Protein AF-A0A2Z3UH53-F1 (afdb_monome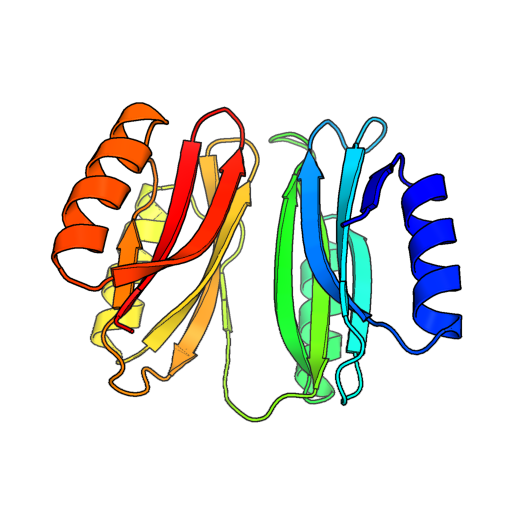r)

Mean predicted aligned error: 2.78 Å

Structure (mmCIF, N/CA/C/O backbone):
data_AF-A0A2Z3UH53-F1
#
_entry.id   AF-A0A2Z3UH53-F1
#
loop_
_atom_site.group_PDB
_atom_site.id
_atom_site.type_symbol
_atom_site.label_atom_id
_atom_site.label_alt_id
_atom_site.label_comp_id
_atom_site.label_asym_id
_atom_site.label_entity_id
_atom_site.label_seq_id
_atom_site.pdbx_PDB_ins_code
_atom_site.Cartn_x
_atom_site.Cartn_y
_atom_site.Cartn_z
_atom_site.occupancy
_atom_site.B_iso_or_equiv
_atom_site.auth_seq_id
_atom_site.auth_comp_id
_atom_site.auth_asym_id
_atom_site.auth_atom_id
_atom_site.pdbx_PDB_model_num
ATOM 1 N N . MET A 1 1 ? -1.099 -17.908 -3.321 1.00 86.19 1 MET A N 1
ATOM 2 C CA . MET A 1 1 ? 0.005 -16.958 -3.082 1.00 86.19 1 MET A CA 1
ATOM 3 C C . MET A 1 1 ? 1.181 -17.387 -3.940 1.00 86.19 1 MET A C 1
ATOM 5 O O . MET A 1 1 ? 1.497 -18.570 -3.942 1.00 86.19 1 MET A O 1
ATOM 9 N N . ASP A 1 2 ? 1.772 -16.461 -4.689 1.00 92.38 2 ASP A N 1
ATOM 10 C CA . ASP A 1 2 ? 3.006 -16.658 -5.456 1.00 92.38 2 ASP A CA 1
ATOM 11 C C . ASP A 1 2 ? 4.104 -15.812 -4.775 1.00 92.38 2 ASP A C 1
ATOM 13 O O . ASP A 1 2 ? 3.863 -14.641 -4.488 1.00 92.38 2 ASP A O 1
ATOM 17 N N . GLN A 1 3 ? 5.283 -16.370 -4.480 1.00 94.38 3 GLN A N 1
ATOM 18 C CA . GLN A 1 3 ? 6.353 -15.683 -3.730 1.00 94.38 3 GLN A CA 1
ATOM 19 C C . GLN A 1 3 ? 7.754 -16.118 -4.177 1.00 94.38 3 GLN A C 1
ATOM 21 O O . GLN A 1 3 ? 7.891 -17.094 -4.914 1.00 94.38 3 GLN A O 1
ATOM 26 N N . GLY A 1 4 ? 8.796 -15.412 -3.726 1.00 93.75 4 GLY A N 1
ATOM 27 C CA . GLY A 1 4 ? 10.188 -15.752 -4.051 1.00 93.75 4 GLY A CA 1
ATOM 28 C C . GLY A 1 4 ? 10.597 -15.384 -5.482 1.00 93.75 4 GLY A C 1
ATOM 29 O O . GLY A 1 4 ? 11.583 -15.900 -6.004 1.00 93.75 4 GLY A O 1
ATOM 30 N N . MET A 1 5 ? 9.828 -14.522 -6.150 1.00 96.75 5 MET A N 1
ATOM 31 C CA . MET A 1 5 ? 10.019 -14.217 -7.566 1.00 96.75 5 MET A CA 1
ATOM 32 C C . MET A 1 5 ? 10.978 -13.043 -7.744 1.00 96.75 5 MET A C 1
ATOM 34 O O . MET A 1 5 ? 10.784 -11.997 -7.143 1.00 96.75 5 MET A O 1
ATOM 38 N N . ARG A 1 6 ? 11.966 -13.160 -8.634 1.00 96.75 6 ARG A N 1
ATOM 39 C CA . ARG A 1 6 ? 12.704 -11.984 -9.137 1.00 96.75 6 ARG A CA 1
ATOM 40 C C . ARG A 1 6 ? 11.840 -11.197 -10.122 1.00 96.75 6 ARG A C 1
ATOM 42 O O . ARG A 1 6 ? 10.883 -11.751 -10.656 1.00 96.75 6 ARG A O 1
ATOM 49 N N . SER A 1 7 ? 12.227 -9.960 -10.436 1.00 95.00 7 SER A N 1
ATOM 50 C CA . SER A 1 7 ? 11.494 -9.043 -11.334 1.00 95.00 7 SER A CA 1
ATOM 51 C C . SER A 1 7 ? 10.913 -9.710 -12.600 1.00 95.00 7 SER A C 1
ATOM 53 O O . SER A 1 7 ? 9.699 -9.706 -12.802 1.00 95.00 7 SER A O 1
ATOM 55 N N . ASN A 1 8 ? 11.737 -10.401 -13.401 1.00 95.88 8 ASN A N 1
ATOM 56 C CA . ASN A 1 8 ? 11.253 -11.099 -14.606 1.00 95.88 8 ASN A CA 1
ATOM 57 C C . ASN A 1 8 ? 10.294 -12.258 -14.285 1.00 95.88 8 ASN A C 1
ATOM 59 O O . ASN A 1 8 ? 9.317 -12.477 -14.997 1.00 95.88 8 ASN A O 1
ATOM 63 N N . GLY A 1 9 ? 10.553 -12.996 -13.202 1.00 97.06 9 GLY A N 1
ATOM 64 C CA . GLY A 1 9 ? 9.677 -14.077 -12.745 1.00 97.06 9 GLY A CA 1
ATOM 65 C C . GLY A 1 9 ? 8.313 -13.555 -12.295 1.00 97.06 9 GLY A C 1
ATOM 66 O O . GLY A 1 9 ? 7.288 -14.127 -12.666 1.00 97.06 9 GLY A O 1
ATOM 67 N N . TYR A 1 10 ? 8.298 -12.430 -11.575 1.00 97.69 10 TYR A N 1
ATOM 68 C CA . TYR A 1 10 ? 7.075 -11.734 -11.190 1.00 97.69 10 TYR A CA 1
ATOM 69 C C . TYR A 1 10 ? 6.300 -11.283 -12.429 1.00 97.69 10 TYR A C 1
ATOM 71 O O . TYR A 1 10 ? 5.109 -11.567 -12.534 1.00 97.69 10 TYR A O 1
ATOM 79 N N . GLN A 1 11 ? 6.972 -10.662 -13.405 1.00 98.19 11 GLN A N 1
ATOM 80 C CA . GLN A 1 11 ? 6.323 -10.205 -14.634 1.00 98.19 11 GLN A CA 1
ATOM 81 C C . GLN A 1 11 ? 5.710 -11.363 -15.436 1.00 98.19 11 GLN A C 1
ATOM 83 O O . GLN A 1 11 ? 4.576 -11.253 -15.902 1.00 98.19 11 GLN A O 1
ATOM 88 N N . ASN A 1 12 ? 6.416 -12.491 -15.558 1.00 98.25 12 ASN A N 1
ATOM 89 C CA . ASN A 1 12 ? 5.901 -13.681 -16.238 1.00 98.25 12 ASN A CA 1
ATOM 90 C C . ASN A 1 12 ? 4.682 -14.266 -15.513 1.00 98.25 12 ASN A C 1
ATOM 92 O O . ASN A 1 12 ? 3.670 -14.567 -16.151 1.00 98.25 12 ASN A O 1
ATOM 96 N N . ARG A 1 13 ? 4.745 -14.386 -14.1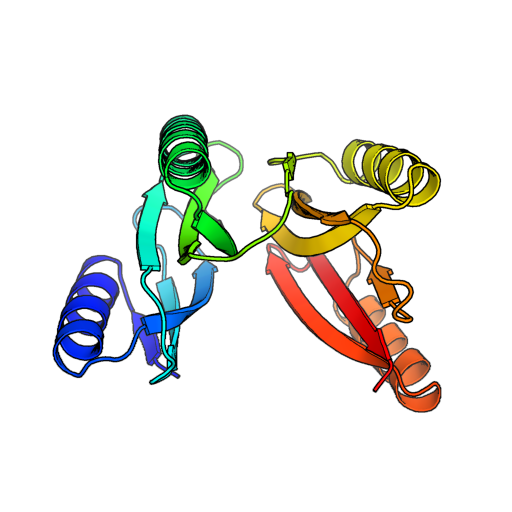78 1.00 98.25 13 ARG A N 1
ATOM 97 C CA . ARG A 1 13 ? 3.615 -14.869 -13.373 1.00 98.25 13 ARG A CA 1
ATOM 98 C C . ARG A 1 13 ? 2.420 -13.925 -13.468 1.00 98.25 13 ARG A C 1
ATOM 100 O O . ARG A 1 13 ? 1.304 -14.404 -13.646 1.00 98.25 13 ARG A O 1
ATOM 107 N N . PHE A 1 14 ? 2.650 -12.616 -13.385 1.00 98.31 14 PHE A N 1
ATOM 108 C CA . PHE A 1 14 ? 1.622 -11.595 -13.563 1.00 98.31 14 PHE A CA 1
ATOM 109 C C . PHE A 1 14 ? 0.926 -11.762 -14.916 1.00 98.31 14 PHE A C 1
ATOM 111 O O . PHE A 1 14 ? -0.290 -11.921 -14.947 1.00 98.31 14 PHE A O 1
ATOM 118 N N . ASN A 1 15 ? 1.681 -11.820 -16.017 1.00 98.44 15 ASN A N 1
ATOM 119 C CA . ASN A 1 15 ? 1.115 -11.964 -17.361 1.00 98.44 15 ASN A CA 1
ATOM 120 C C . ASN A 1 15 ? 0.245 -13.226 -17.487 1.00 98.44 15 ASN A C 1
ATOM 122 O O . ASN A 1 15 ? -0.869 -13.143 -17.998 1.00 98.44 15 ASN A O 1
ATOM 126 N N . ALA A 1 16 ? 0.717 -14.366 -16.971 1.00 98.25 16 ALA A N 1
ATOM 127 C CA . ALA A 1 16 ? -0.046 -15.614 -16.978 1.00 98.25 16 ALA A CA 1
ATOM 128 C C . ALA A 1 16 ? -1.356 -15.496 -16.177 1.00 98.25 16 ALA A C 1
ATOM 130 O O . ALA A 1 16 ? -2.427 -15.819 -16.678 1.00 98.25 16 ALA A O 1
ATOM 131 N N . ARG A 1 17 ? -1.297 -14.954 -14.952 1.00 98.12 17 ARG A N 1
ATOM 132 C CA . ARG A 1 17 ? -2.483 -14.781 -14.094 1.00 98.12 17 ARG A CA 1
ATOM 133 C C . ARG A 1 17 ? -3.509 -13.829 -14.706 1.00 98.12 17 ARG A C 1
ATOM 135 O O . ARG A 1 17 ? -4.704 -14.094 -14.623 1.00 98.12 17 ARG A O 1
ATOM 142 N N . VAL A 1 18 ? -3.051 -12.745 -15.328 1.00 97.50 18 VAL A N 1
ATOM 143 C CA . VAL A 1 18 ? -3.929 -11.788 -16.013 1.00 97.50 18 VAL A CA 1
ATOM 144 C C . VAL A 1 18 ? -4.601 -12.417 -17.231 1.00 97.50 18 VAL A C 1
ATOM 146 O O . VAL A 1 18 ? -5.794 -12.193 -17.429 1.00 97.50 18 VAL A O 1
ATOM 149 N N . ALA A 1 19 ? -3.886 -13.244 -18.001 1.00 97.62 19 ALA A N 1
ATOM 150 C CA . ALA A 1 19 ? -4.475 -14.002 -19.107 1.00 97.62 19 ALA A CA 1
ATOM 151 C C . ALA A 1 19 ? -5.583 -14.963 -18.631 1.00 97.62 19 ALA A C 1
ATOM 153 O O . ALA A 1 19 ? -6.608 -15.094 -19.294 1.00 97.62 19 ALA A O 1
ATOM 154 N N . ASP A 1 20 ? -5.432 -15.538 -17.434 1.00 97.31 20 ASP A N 1
ATOM 155 C CA . ASP A 1 20 ? -6.438 -16.402 -16.797 1.00 97.31 20 ASP A CA 1
ATOM 156 C C . ASP A 1 20 ? -7.606 -15.623 -16.140 1.00 97.31 20 ASP A C 1
ATOM 158 O O . ASP A 1 20 ? -8.517 -16.210 -15.536 1.00 97.31 20 ASP A O 1
ATOM 162 N N . GLY A 1 21 ? -7.597 -14.288 -16.232 1.00 96.94 21 GLY A N 1
ATOM 163 C CA . GLY A 1 21 ? -8.626 -13.405 -15.678 1.00 96.94 21 GLY A CA 1
ATOM 164 C C . GLY A 1 21 ? -8.478 -13.100 -14.183 1.00 96.94 21 GLY A C 1
ATOM 165 O O . GLY A 1 21 ? -9.444 -12.667 -13.555 1.00 96.94 21 GLY A O 1
ATOM 166 N N . TYR A 1 22 ? -7.301 -13.328 -13.598 1.00 98.12 22 TYR A N 1
ATOM 167 C CA . TYR A 1 22 ? -6.977 -12.926 -12.228 1.00 98.12 22 TYR A CA 1
ATOM 168 C C . TYR A 1 22 ? -6.327 -11.537 -12.205 1.00 98.12 22 TYR A C 1
ATOM 170 O O . TYR A 1 22 ? -5.710 -11.100 -13.176 1.00 98.12 22 TYR A O 1
ATOM 178 N N . ARG A 1 23 ? -6.380 -10.865 -11.054 1.00 97.38 23 ARG A N 1
ATOM 179 C CA . ARG A 1 23 ? -5.591 -9.653 -10.785 1.00 97.38 23 ARG A CA 1
ATOM 180 C C . ARG A 1 23 ? -4.877 -9.751 -9.438 1.00 97.38 23 ARG A C 1
ATOM 182 O O . ARG A 1 23 ? -5.389 -10.436 -8.552 1.00 97.38 23 ARG A O 1
ATOM 189 N N . PRO A 1 24 ? -3.726 -9.083 -9.251 1.00 97.88 24 PRO A N 1
ATOM 190 C CA . PRO A 1 24 ? -3.116 -8.997 -7.933 1.00 97.88 24 PRO A CA 1
ATOM 191 C C . PRO A 1 24 ? -3.994 -8.154 -7.000 1.00 97.88 24 PRO A C 1
ATOM 193 O O . PRO A 1 24 ? -4.433 -7.066 -7.368 1.00 97.88 24 PRO A O 1
ATOM 196 N N . THR A 1 25 ? -4.244 -8.649 -5.796 1.00 97.31 25 THR A N 1
ATOM 197 C CA . THR A 1 25 ? -4.997 -7.946 -4.739 1.00 97.31 25 THR A CA 1
ATOM 198 C C . THR A 1 25 ? -4.145 -7.662 -3.508 1.00 97.31 25 THR A C 1
ATOM 200 O O . THR A 1 25 ? -4.470 -6.786 -2.711 1.00 97.31 25 THR A O 1
ATOM 203 N N . SER A 1 26 ? -3.007 -8.342 -3.396 1.00 97.62 26 SER A N 1
ATOM 204 C CA . SER A 1 26 ? -1.925 -8.027 -2.472 1.00 97.62 26 SER A CA 1
ATOM 205 C C . SER A 1 26 ? -0.599 -8.178 -3.208 1.00 97.62 26 SER A C 1
ATOM 207 O O . SER A 1 26 ? -0.440 -9.089 -4.028 1.00 97.62 26 SER A O 1
ATOM 209 N N . VAL A 1 27 ? 0.329 -7.268 -2.933 1.00 98.19 27 VAL A N 1
ATOM 210 C CA . VAL A 1 27 ? 1.682 -7.245 -3.486 1.00 98.19 27 VAL A CA 1
ATOM 211 C C . VAL A 1 27 ? 2.656 -6.902 -2.371 1.00 98.19 27 VAL A C 1
ATOM 213 O O . VAL A 1 27 ? 2.349 -6.065 -1.527 1.00 98.19 27 VAL A O 1
ATOM 216 N N . SER A 1 28 ? 3.822 -7.531 -2.383 1.00 97.38 28 SER A N 1
ATOM 217 C CA . SER A 1 28 ? 4.943 -7.159 -1.529 1.00 97.38 28 SER A CA 1
ATOM 218 C C . SER A 1 28 ? 6.256 -7.366 -2.269 1.00 97.38 28 SER A C 1
ATOM 220 O O . SER A 1 28 ? 6.357 -8.193 -3.185 1.00 97.38 28 SER A O 1
ATOM 222 N N . ALA A 1 29 ? 7.258 -6.591 -1.883 1.00 97.25 29 ALA A N 1
ATOM 223 C CA . ALA A 1 29 ? 8.615 -6.707 -2.368 1.00 97.25 29 ALA A CA 1
ATOM 224 C C . ALA A 1 29 ? 9.590 -6.408 -1.225 1.00 97.25 29 ALA A C 1
ATOM 226 O O . ALA A 1 29 ? 9.263 -5.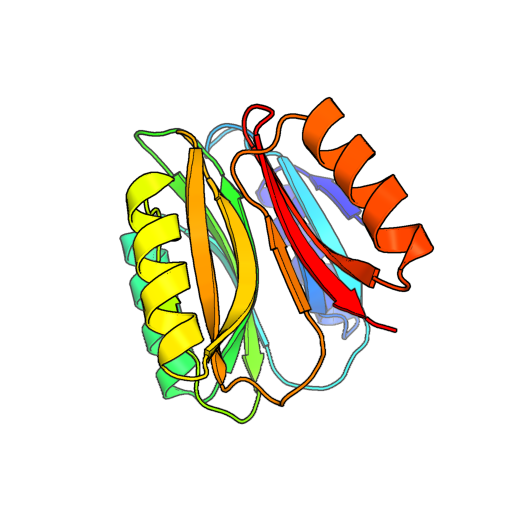683 -0.295 1.00 97.25 29 ALA A O 1
ATOM 227 N N . SER A 1 30 ? 10.784 -6.987 -1.278 1.00 94.50 30 SER A N 1
ATOM 228 C CA . SER A 1 30 ? 11.864 -6.666 -0.341 1.00 94.50 30 SER A CA 1
ATOM 229 C C . SER A 1 30 ? 13.222 -6.846 -1.017 1.00 94.50 30 SER A C 1
ATOM 231 O O . SER A 1 30 ? 13.338 -7.574 -2.010 1.00 94.50 30 SER A O 1
ATOM 233 N N . GLY A 1 31 ? 14.246 -6.179 -0.485 1.00 92.31 31 GLY A N 1
ATOM 234 C CA . GLY A 1 31 ? 15.592 -6.106 -1.054 1.00 92.31 31 GLY A CA 1
ATOM 235 C C . GLY A 1 31 ? 15.807 -4.894 -1.968 1.00 92.31 31 GLY A C 1
ATOM 236 O O . GLY A 1 31 ? 14.879 -4.149 -2.280 1.00 92.31 31 GLY A O 1
ATOM 237 N N . SER A 1 32 ? 17.051 -4.693 -2.413 1.00 87.25 32 SER A N 1
ATOM 238 C CA . SER A 1 32 ? 17.432 -3.581 -3.298 1.00 87.25 32 SER A CA 1
ATOM 239 C C . SER A 1 32 ? 16.795 -3.716 -4.684 1.00 87.25 32 SER A C 1
ATOM 241 O O . SER A 1 32 ? 16.558 -4.828 -5.145 1.00 87.25 32 SER A O 1
ATOM 243 N N . GLY A 1 33 ? 16.569 -2.609 -5.403 1.00 77.44 33 GLY A N 1
ATOM 244 C CA . GLY A 1 33 ? 15.820 -2.611 -6.673 1.00 77.44 33 GLY A CA 1
ATOM 245 C C . GLY A 1 33 ? 16.241 -3.686 -7.693 1.00 77.44 33 GLY A C 1
ATOM 246 O O . GLY A 1 33 ? 15.392 -4.312 -8.323 1.00 77.44 33 GLY A O 1
ATOM 247 N N . ASN A 1 34 ? 17.541 -3.970 -7.812 1.00 82.44 34 ASN A N 1
ATOM 248 C CA . ASN A 1 34 ? 18.092 -5.001 -8.705 1.00 82.44 34 ASN A CA 1
ATOM 249 C C . ASN A 1 34 ? 18.045 -6.441 -8.150 1.00 82.44 34 ASN A C 1
ATOM 251 O O . ASN A 1 34 ? 18.090 -7.393 -8.931 1.00 82.44 34 ASN A O 1
ATOM 255 N N . ALA A 1 35 ? 17.962 -6.611 -6.832 1.00 91.56 35 ALA A N 1
ATOM 256 C CA . ALA A 1 35 ? 17.920 -7.899 -6.141 1.00 91.56 35 ALA A CA 1
ATOM 257 C C . ALA A 1 35 ? 16.554 -8.172 -5.487 1.00 91.56 35 ALA A C 1
ATOM 259 O O . ALA A 1 35 ? 16.421 -9.120 -4.713 1.00 91.56 35 ALA A O 1
ATOM 260 N N . ALA A 1 36 ? 15.549 -7.354 -5.808 1.00 95.25 36 ALA A N 1
ATOM 261 C CA . ALA A 1 36 ? 14.244 -7.405 -5.183 1.00 95.25 36 ALA A CA 1
ATOM 262 C C . ALA A 1 36 ? 13.555 -8.752 -5.421 1.00 95.25 36 ALA A C 1
ATOM 264 O O . ALA A 1 36 ? 13.542 -9.298 -6.536 1.00 95.25 36 ALA A O 1
ATOM 265 N N . VAL A 1 37 ? 12.956 -9.265 -4.351 1.00 97.25 37 VAL A N 1
ATOM 266 C CA . VAL A 1 37 ? 12.137 -10.473 -4.347 1.00 97.25 37 VAL A CA 1
ATOM 267 C C . VAL A 1 37 ? 10.692 -10.066 -4.117 1.00 97.25 37 VAL A C 1
ATOM 269 O O . VAL A 1 37 ? 10.385 -9.353 -3.168 1.00 97.25 37 VAL A O 1
ATOM 272 N N . PHE A 1 38 ? 9.809 -10.539 -4.987 1.00 98.00 38 PHE A N 1
ATOM 273 C CA . PHE A 1 38 ? 8.401 -10.179 -5.031 1.00 98.00 38 PHE A CA 1
ATOM 274 C C . PHE A 1 38 ? 7.515 -11.337 -4.574 1.00 98.00 38 PHE A C 1
ATOM 276 O O . PHE A 1 38 ? 7.788 -12.516 -4.853 1.00 98.00 38 PHE A O 1
ATOM 283 N N . ALA A 1 39 ? 6.395 -10.978 -3.955 1.00 97.88 39 ALA A N 1
ATOM 284 C CA . ALA A 1 39 ? 5.264 -11.856 -3.714 1.00 97.88 39 ALA A CA 1
ATOM 285 C C . ALA A 1 39 ? 3.945 -11.165 -4.081 1.00 97.88 39 ALA A C 1
ATOM 287 O O . ALA A 1 39 ? 3.833 -9.938 -4.089 1.00 97.88 39 ALA A O 1
ATOM 288 N N . ALA A 1 40 ? 2.938 -11.965 -4.423 1.00 98.19 40 ALA A N 1
ATOM 289 C CA . ALA A 1 40 ? 1.594 -11.482 -4.687 1.00 98.19 40 ALA A CA 1
ATOM 290 C C . ALA A 1 40 ? 0.521 -12.538 -4.403 1.00 98.19 40 ALA A C 1
ATOM 292 O O . ALA A 1 40 ? 0.723 -13.752 -4.535 1.00 98.19 40 ALA A O 1
ATOM 293 N N . ILE A 1 41 ? -0.666 -12.047 -4.060 1.00 98.19 41 ILE A N 1
ATOM 294 C CA . ILE A 1 41 ? -1.905 -12.822 -4.063 1.00 98.19 41 ILE A CA 1
ATOM 295 C C . ILE A 1 41 ? -2.702 -12.385 -5.287 1.00 98.19 41 ILE A C 1
ATOM 297 O O . ILE A 1 41 ? -2.936 -11.195 -5.484 1.00 98.19 41 ILE A O 1
ATOM 301 N N . PHE A 1 42 ? -3.087 -13.358 -6.110 1.00 98.31 42 PHE A N 1
ATOM 302 C CA . PHE A 1 42 ? -3.910 -13.155 -7.295 1.00 98.31 42 PHE A CA 1
ATOM 303 C C . PHE A 1 42 ? -5.302 -13.723 -7.047 1.00 98.31 42 PHE A C 1
ATOM 305 O O . PHE A 1 42 ? -5.433 -14.889 -6.673 1.00 98.31 42 PHE A O 1
ATOM 312 N N . GLU A 1 43 ? -6.329 -12.923 -7.308 1.00 98.06 43 GLU A N 1
ATOM 313 C CA . GLU A 1 43 ? -7.726 -13.306 -7.110 1.00 98.06 43 GLU A CA 1
ATOM 314 C C . GLU A 1 43 ? -8.542 -13.044 -8.375 1.00 98.06 43 GLU A C 1
ATOM 316 O O . GLU A 1 43 ? -8.262 -12.118 -9.145 1.00 98.06 43 GLU A O 1
ATOM 321 N N . LYS A 1 44 ? -9.566 -13.873 -8.592 1.00 97.06 44 LYS A N 1
ATOM 322 C CA . LYS A 1 44 ? -10.517 -13.720 -9.693 1.00 97.06 44 LYS A CA 1
ATOM 323 C C . LYS A 1 44 ? -11.701 -12.889 -9.211 1.00 97.06 44 LYS A C 1
ATOM 325 O O . LYS A 1 44 ? -12.722 -13.420 -8.788 1.00 97.06 44 LYS A O 1
ATOM 330 N N . VAL A 1 45 ? -11.520 -11.576 -9.237 1.00 95.31 45 VAL A N 1
ATOM 331 C CA . VAL A 1 45 ? -12.505 -10.583 -8.788 1.00 95.31 45 VAL A CA 1
ATOM 332 C C . VAL A 1 45 ? -12.820 -9.602 -9.921 1.00 95.31 45 VAL A C 1
ATOM 334 O O . VAL A 1 45 ? -11.952 -9.342 -10.759 1.00 95.31 45 VAL A O 1
ATOM 337 N N . PRO A 1 46 ? -14.044 -9.048 -9.985 1.00 90.75 46 PRO A N 1
ATOM 338 C CA . PRO A 1 46 ? -14.434 -8.155 -11.068 1.00 90.75 46 PRO A CA 1
ATOM 339 C C . PRO A 1 46 ? -13.726 -6.792 -10.998 1.00 90.75 46 PRO A C 1
ATOM 341 O O . PRO A 1 46 ? -13.195 -6.367 -9.969 1.00 90.75 46 PRO A O 1
ATOM 344 N N . GLY A 1 47 ? -13.791 -6.062 -12.111 1.00 91.38 47 GLY A N 1
ATOM 345 C CA . GLY A 1 47 ? -13.351 -4.672 -12.208 1.00 91.38 47 GLY A CA 1
ATOM 346 C C . GLY A 1 47 ? -11.981 -4.499 -12.860 1.00 91.38 47 GLY A C 1
ATOM 347 O O . GLY A 1 47 ? -11.081 -5.332 -12.735 1.00 91.38 47 GLY A O 1
ATOM 348 N N . LYS A 1 48 ? -11.834 -3.377 -13.566 1.00 96.56 48 LYS A N 1
ATOM 349 C CA . LYS A 1 48 ? -10.604 -3.020 -14.276 1.00 96.56 48 LYS A CA 1
ATOM 350 C C . LYS A 1 48 ? -9.510 -2.636 -13.286 1.00 96.56 48 LYS A C 1
ATOM 352 O O . LYS A 1 48 ? -9.785 -2.078 -12.223 1.00 96.56 48 LYS A O 1
ATOM 357 N N . PHE A 1 49 ? -8.268 -2.906 -13.660 1.00 98.31 49 PHE A N 1
ATOM 358 C CA . PHE A 1 49 ? -7.106 -2.564 -12.854 1.00 98.31 49 PHE A CA 1
ATOM 359 C C . PHE A 1 49 ? -5.914 -2.186 -13.735 1.00 98.31 49 PHE A C 1
ATOM 361 O O . PHE A 1 49 ? -5.866 -2.517 -14.921 1.00 98.31 49 PHE A O 1
ATOM 368 N N . THR A 1 50 ? -4.948 -1.502 -13.137 1.00 98.31 50 THR A N 1
ATOM 369 C CA 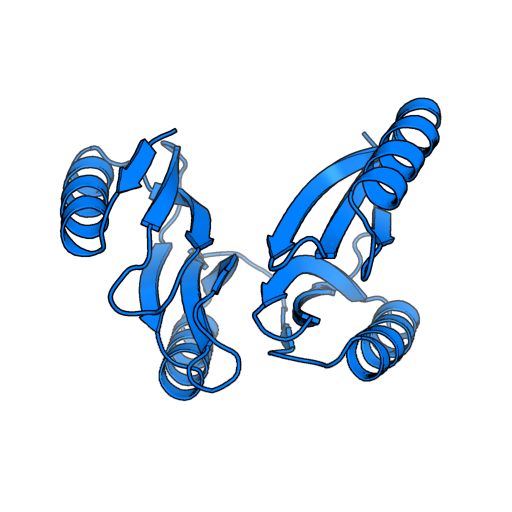. THR A 1 50 ? -3.597 -1.324 -13.668 1.00 98.31 50 THR A CA 1
ATOM 370 C C . THR A 1 50 ? -2.612 -1.714 -12.572 1.00 98.31 50 THR A C 1
ATOM 372 O O . THR A 1 50 ? -2.905 -1.566 -11.388 1.00 98.31 50 THR A O 1
ATOM 375 N N . ALA A 1 51 ? -1.457 -2.259 -12.939 1.00 98.44 51 ALA A N 1
ATOM 376 C CA . ALA A 1 51 ? -0.430 -2.627 -11.975 1.00 98.44 51 ALA A CA 1
ATOM 377 C C . ALA A 1 51 ? 0.954 -2.357 -12.556 1.00 98.44 51 ALA A C 1
ATOM 379 O O . ALA A 1 51 ? 1.177 -2.531 -13.758 1.00 98.44 51 ALA A O 1
ATOM 380 N N . ARG A 1 52 ? 1.874 -1.914 -11.703 1.00 98.44 52 ARG A N 1
ATOM 381 C CA . ARG A 1 52 ? 3.268 -1.636 -12.052 1.00 98.44 52 ARG A CA 1
ATOM 382 C C . ARG A 1 52 ? 4.163 -1.977 -10.864 1.00 98.44 52 ARG A C 1
ATOM 384 O O . ARG A 1 52 ? 3.757 -1.824 -9.717 1.00 98.44 52 ARG A O 1
ATOM 391 N N . HIS A 1 53 ? 5.381 -2.413 -11.150 1.00 97.81 53 HIS A N 1
ATOM 392 C CA . HIS A 1 53 ? 6.435 -2.646 -10.162 1.00 97.81 53 HIS A CA 1
ATOM 393 C C . HIS A 1 53 ? 7.711 -1.931 -10.595 1.00 97.81 53 HIS A C 1
ATOM 395 O O . HIS A 1 53 ? 7.796 -1.463 -11.734 1.00 97.81 53 HIS A O 1
ATOM 401 N N . ASN A 1 54 ? 8.680 -1.837 -9.685 1.00 96.94 54 ASN A N 1
ATOM 402 C CA . ASN A 1 54 ? 9.964 -1.178 -9.917 1.00 96.94 54 ASN A CA 1
ATOM 403 C C . ASN A 1 54 ? 9.864 0.312 -10.281 1.00 96.94 54 ASN A C 1
ATOM 405 O O . ASN A 1 54 ? 10.718 0.849 -10.986 1.00 96.94 54 ASN A O 1
ATOM 409 N N . LEU A 1 55 ? 8.825 0.986 -9.785 1.00 98.25 55 LEU A N 1
ATOM 410 C CA . LEU A 1 55 ? 8.669 2.428 -9.948 1.00 98.25 55 LEU A CA 1
ATOM 411 C C . LEU A 1 55 ? 9.579 3.151 -8.957 1.00 98.25 55 LEU A C 1
ATOM 413 O O . LEU A 1 55 ? 9.536 2.833 -7.774 1.00 98.25 55 LEU A O 1
ATOM 417 N N . ASN A 1 56 ? 10.365 4.131 -9.402 1.00 97.19 56 ASN A N 1
ATOM 418 C CA . ASN A 1 56 ? 10.926 5.122 -8.474 1.00 97.19 56 ASN A CA 1
ATOM 419 C C . ASN A 1 56 ? 9.832 6.107 -8.001 1.00 97.19 56 ASN A C 1
ATOM 421 O O . ASN A 1 56 ? 8.684 6.028 -8.448 1.00 97.19 56 ASN A O 1
ATOM 425 N N . ALA A 1 57 ? 10.180 7.041 -7.111 1.00 96.38 57 ALA A N 1
ATOM 426 C CA . ALA A 1 57 ? 9.232 8.007 -6.550 1.00 96.38 57 ALA A CA 1
ATOM 427 C C . ALA A 1 57 ? 8.498 8.839 -7.625 1.00 96.38 57 ALA A C 1
ATOM 429 O O . ALA A 1 57 ? 7.268 8.901 -7.612 1.00 96.38 57 ALA A O 1
ATOM 430 N N . ASP A 1 58 ? 9.220 9.395 -8.602 1.00 98.00 58 ASP A N 1
ATOM 431 C CA . ASP A 1 58 ? 8.628 10.219 -9.668 1.00 98.00 58 ASP A CA 1
ATOM 432 C C . ASP A 1 58 ? 7.695 9.408 -10.575 1.00 98.00 58 ASP A C 1
ATOM 434 O O . ASP A 1 58 ? 6.592 9.840 -10.920 1.00 98.00 58 ASP A O 1
ATOM 438 N N . GLN A 1 59 ? 8.111 8.196 -10.942 1.00 98.69 59 GLN A N 1
ATOM 439 C CA . GLN A 1 59 ? 7.307 7.281 -11.746 1.00 98.69 59 GLN A CA 1
ATOM 440 C C . GLN A 1 59 ? 6.053 6.836 -10.992 1.00 98.69 59 GLN A C 1
ATOM 442 O O . GLN A 1 59 ? 4.983 6.734 -11.597 1.00 98.69 59 GLN A O 1
ATOM 447 N N . PHE A 1 60 ? 6.165 6.588 -9.684 1.00 98.62 60 PHE A N 1
ATOM 448 C CA . PHE A 1 60 ? 5.023 6.284 -8.832 1.00 98.62 60 PHE A CA 1
ATOM 449 C C . PHE A 1 60 ? 4.053 7.464 -8.775 1.00 98.62 60 PHE A C 1
ATOM 451 O O . PHE A 1 60 ? 2.872 7.276 -9.067 1.00 98.62 60 PHE A O 1
ATOM 458 N N . ALA A 1 61 ? 4.534 8.680 -8.512 1.00 98.31 61 ALA A N 1
ATOM 459 C CA . ALA A 1 61 ? 3.704 9.882 -8.486 1.00 98.31 61 ALA A CA 1
ATOM 460 C C . ALA A 1 61 ? 2.987 10.120 -9.829 1.00 98.31 61 ALA A C 1
ATOM 462 O O . ALA A 1 61 ? 1.772 10.345 -9.862 1.00 98.31 61 ALA A O 1
ATOM 463 N N . ALA A 1 62 ? 3.703 9.986 -10.951 1.00 98.56 62 ALA A N 1
ATOM 464 C CA . ALA A 1 62 ? 3.140 10.133 -12.291 1.00 98.56 62 ALA A CA 1
ATOM 465 C C . ALA A 1 62 ? 2.085 9.057 -12.605 1.00 98.56 62 ALA A C 1
ATOM 467 O O . ALA A 1 62 ? 0.996 9.376 -13.096 1.0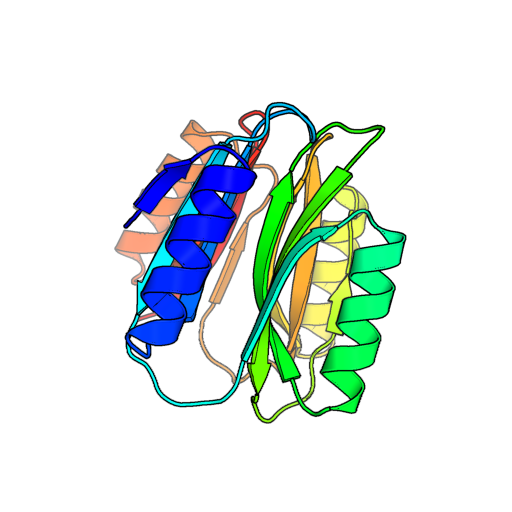0 98.56 62 ALA A O 1
ATOM 468 N N . ALA A 1 63 ? 2.373 7.789 -12.292 1.00 98.56 63 ALA A N 1
ATOM 469 C CA . ALA A 1 63 ? 1.427 6.689 -12.467 1.00 98.56 63 ALA A CA 1
ATOM 470 C C . ALA A 1 63 ? 0.183 6.879 -11.591 1.00 98.56 63 ALA A C 1
ATOM 472 O O . ALA A 1 63 ? -0.938 6.651 -12.053 1.00 98.56 63 ALA A O 1
ATOM 473 N N . ASN A 1 64 ? 0.364 7.340 -10.355 1.00 97.94 64 ASN A N 1
ATOM 474 C CA . ASN A 1 64 ? -0.718 7.589 -9.419 1.00 97.94 64 ASN A CA 1
ATOM 475 C C . ASN A 1 64 ? -1.648 8.704 -9.924 1.00 97.94 64 ASN A C 1
ATOM 477 O O . ASN A 1 64 ? -2.858 8.499 -10.019 1.00 97.94 64 ASN A O 1
ATOM 481 N N . ALA A 1 65 ? -1.087 9.835 -10.364 1.00 97.38 65 ALA A N 1
ATOM 482 C CA . ALA A 1 65 ? -1.851 10.941 -10.940 1.00 97.38 65 ALA A CA 1
ATOM 483 C C . ALA A 1 65 ? -2.592 10.539 -12.230 1.00 97.38 65 ALA A C 1
ATOM 485 O O . ALA A 1 65 ? -3.756 10.899 -12.425 1.00 97.38 65 ALA A O 1
ATOM 486 N N . ALA A 1 66 ? -1.946 9.770 -13.112 1.00 98.00 66 ALA A N 1
ATOM 487 C CA . ALA A 1 66 ? -2.565 9.293 -14.348 1.00 98.00 66 ALA A CA 1
ATOM 488 C C . ALA A 1 66 ? -3.735 8.328 -14.084 1.00 98.00 66 ALA A C 1
ATOM 490 O O . ALA A 1 66 ? -4.766 8.414 -14.752 1.00 98.00 66 ALA A O 1
ATOM 491 N N . ASN A 1 67 ? -3.594 7.425 -13.110 1.00 98.00 67 ASN A N 1
ATOM 492 C CA . ASN A 1 67 ? -4.652 6.495 -12.715 1.00 98.00 67 ASN A CA 1
ATOM 493 C C . ASN A 1 67 ? -5.814 7.213 -12.008 1.00 98.00 67 ASN A C 1
ATOM 495 O O . ASN A 1 67 ? -6.970 6.960 -12.349 1.00 98.00 67 ASN A O 1
ATOM 499 N N . ALA A 1 68 ? -5.525 8.167 -11.117 1.00 95.62 68 ALA A N 1
ATOM 500 C CA . ALA A 1 68 ? -6.544 8.969 -10.438 1.00 95.62 68 ALA A CA 1
ATOM 501 C C . ALA A 1 68 ? -7.442 9.725 -11.436 1.00 95.62 68 ALA A C 1
ATOM 503 O O . ALA A 1 68 ? -8.666 9.633 -11.360 1.00 95.62 68 ALA A O 1
ATOM 504 N N . ARG A 1 69 ? -6.855 10.372 -12.459 1.00 95.25 69 ARG A N 1
ATOM 505 C CA . ARG A 1 69 ? -7.606 11.052 -13.542 1.00 95.25 69 ARG A CA 1
ATOM 506 C C . ARG A 1 69 ? -8.515 10.120 -14.347 1.00 95.25 69 ARG A C 1
ATOM 508 O O . ARG A 1 69 ? -9.434 10.582 -15.013 1.00 95.25 69 ARG A O 1
ATOM 515 N N . ARG A 1 70 ? -8.250 8.813 -14.312 1.00 95.62 70 ARG A N 1
ATOM 516 C CA . ARG A 1 70 ? -9.026 7.777 -15.009 1.00 95.62 70 ARG A CA 1
ATOM 517 C C . ARG A 1 70 ? -10.045 7.086 -14.096 1.00 95.62 70 ARG A C 1
ATOM 519 O O . ARG A 1 70 ? -10.653 6.109 -14.528 1.00 95.62 70 ARG A O 1
ATOM 526 N N . GLY A 1 71 ? -10.215 7.556 -12.857 1.00 95.75 71 GLY A N 1
ATOM 527 C CA . GLY A 1 71 ? -11.147 6.980 -11.884 1.00 95.75 71 GLY A CA 1
ATOM 528 C C . GLY A 1 71 ? -10.651 5.688 -11.230 1.00 95.75 71 GLY A C 1
ATOM 529 O O . GLY A 1 71 ? -11.458 4.837 -10.863 1.00 95.75 71 GLY A O 1
ATOM 530 N N . TYR A 1 72 ? -9.333 5.502 -11.130 1.00 97.69 72 TYR A N 1
ATOM 531 C CA . TYR A 1 72 ? -8.736 4.383 -10.403 1.00 97.69 72 TYR A CA 1
ATOM 532 C C . TYR A 1 72 ? -8.223 4.845 -9.036 1.00 97.69 72 TYR A C 1
ATOM 534 O O . TYR A 1 72 ? -7.731 5.963 -8.904 1.00 97.69 72 TYR A O 1
ATOM 542 N N . MET A 1 73 ? -8.289 3.957 -8.047 1.00 97.50 73 MET A N 1
ATOM 543 C CA . MET A 1 73 ? -7.752 4.126 -6.699 1.00 97.50 73 MET A CA 1
ATOM 544 C C . MET A 1 73 ? -6.602 3.155 -6.456 1.00 97.50 73 MET A C 1
ATOM 546 O O . MET A 1 73 ? -6.641 2.019 -6.925 1.00 97.50 73 MET A O 1
ATOM 550 N N . LEU A 1 74 ? -5.583 3.591 -5.714 1.00 97.88 74 LEU A N 1
ATOM 551 C CA . LEU A 1 74 ? -4.506 2.720 -5.252 1.00 97.88 74 LEU A CA 1
ATOM 552 C C . LEU A 1 74 ? -5.041 1.751 -4.184 1.00 97.88 74 LEU A C 1
ATOM 554 O O . LEU A 1 74 ? -5.459 2.183 -3.115 1.00 97.88 74 LEU A O 1
ATOM 558 N N . THR A 1 75 ? -5.047 0.448 -4.481 1.00 97.06 75 THR A N 1
ATOM 559 C CA . THR A 1 75 ? -5.682 -0.583 -3.631 1.00 97.06 75 THR A CA 1
ATOM 560 C C . THR A 1 75 ? -4.732 -1.663 -3.125 1.00 97.06 75 THR A C 1
ATOM 562 O O . THR A 1 75 ? -5.074 -2.379 -2.187 1.00 97.06 75 THR A O 1
ATOM 565 N N . ALA A 1 76 ? -3.538 -1.772 -3.704 1.00 98.06 76 ALA A N 1
ATOM 566 C CA . ALA A 1 76 ? -2.434 -2.522 -3.118 1.00 98.06 76 ALA A CA 1
ATOM 567 C C . ALA A 1 76 ? -1.125 -1.784 -3.404 1.00 98.06 76 ALA A C 1
ATOM 569 O O . ALA A 1 76 ? -0.938 -1.259 -4.504 1.00 98.06 76 ALA A O 1
ATOM 570 N N . LEU A 1 77 ? -0.247 -1.727 -2.411 1.00 98.44 77 LEU A N 1
ATOM 571 C CA . LEU A 1 77 ? 0.998 -0.977 -2.454 1.00 98.44 77 LEU A CA 1
ATOM 572 C C . LEU A 1 77 ? 2.007 -1.642 -1.521 1.00 98.44 77 LEU A C 1
ATOM 574 O O . LEU A 1 77 ? 1.630 -2.059 -0.429 1.00 98.44 77 LEU A O 1
ATOM 578 N N . ASN A 1 78 ? 3.268 -1.663 -1.928 1.00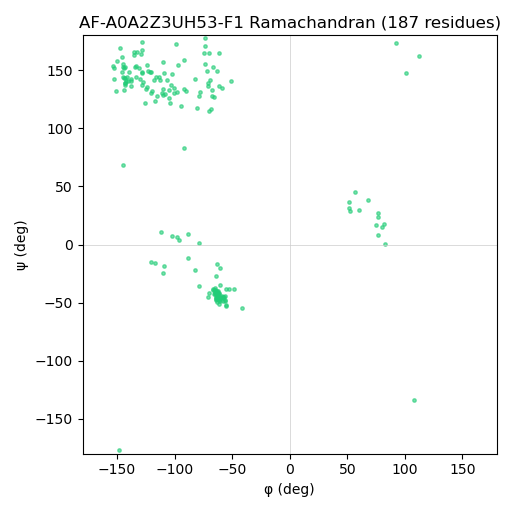 98.38 78 ASN A N 1
ATOM 579 C CA . ASN A 1 78 ? 4.392 -1.829 -1.018 1.00 98.38 78 ASN A CA 1
ATOM 580 C C . ASN A 1 78 ? 5.564 -0.948 -1.491 1.00 98.38 78 ASN A C 1
ATOM 582 O O . ASN A 1 78 ? 5.781 -0.789 -2.702 1.00 98.38 78 ASN A O 1
ATOM 586 N N . ALA A 1 79 ? 6.261 -0.341 -0.533 1.00 97.75 79 ALA A N 1
ATOM 587 C CA . ALA A 1 79 ? 7.505 0.389 -0.732 1.00 97.75 79 ALA A CA 1
ATOM 588 C C . ALA A 1 79 ? 8.684 -0.503 -0.314 1.00 97.75 79 ALA A C 1
ATOM 590 O O . ALA A 1 79 ? 8.638 -1.145 0.726 1.00 97.75 79 ALA A O 1
ATOM 591 N N . TYR A 1 80 ? 9.732 -0.549 -1.130 1.00 97.25 80 TYR A N 1
ATOM 592 C CA . TYR A 1 80 ? 10.903 -1.407 -0.925 1.00 97.25 80 TYR A CA 1
ATOM 593 C C . TYR A 1 80 ? 12.162 -0.727 -1.474 1.00 97.25 80 TYR A C 1
ATOM 595 O O . TYR A 1 80 ? 12.101 0.396 -1.975 1.00 97.25 80 TYR A O 1
ATOM 603 N N . GLY A 1 81 ? 13.311 -1.399 -1.434 1.00 96.56 81 GLY A N 1
ATOM 604 C CA . GLY A 1 81 ? 14.548 -0.900 -2.033 1.00 96.56 81 GLY A CA 1
ATOM 605 C C . GLY A 1 81 ? 15.546 -0.451 -0.978 1.00 96.56 81 GLY A C 1
ATOM 606 O O . GLY A 1 81 ? 15.828 -1.179 -0.035 1.00 96.56 81 GLY A O 1
ATOM 607 N N . THR A 1 82 ? 16.137 0.724 -1.172 1.00 95.94 82 THR A N 1
ATOM 608 C CA . THR A 1 82 ? 17.056 1.322 -0.190 1.00 95.94 82 THR A CA 1
ATOM 609 C C . THR A 1 82 ? 16.631 2.752 0.103 1.00 95.94 82 THR A C 1
ATOM 611 O O . THR A 1 82 ? 15.900 3.341 -0.687 1.00 95.94 82 THR A O 1
ATOM 614 N N . VAL A 1 83 ? 17.134 3.344 1.188 1.00 94.81 83 VAL A N 1
ATOM 615 C CA . VAL A 1 83 ? 16.853 4.751 1.536 1.00 94.81 83 VAL A CA 1
ATOM 616 C C . VAL A 1 83 ? 17.155 5.708 0.373 1.00 94.81 83 VAL A C 1
ATOM 618 O O . VAL A 1 83 ? 16.393 6.634 0.124 1.00 94.81 83 VAL A O 1
ATOM 621 N N . ASN A 1 84 ? 18.233 5.455 -0.378 1.00 94.38 84 ASN A N 1
ATOM 622 C CA . ASN A 1 84 ? 18.658 6.305 -1.497 1.00 94.38 84 ASN A CA 1
ATOM 623 C C . ASN A 1 84 ? 18.011 5.931 -2.841 1.00 94.38 84 ASN A C 1
ATOM 625 O O . ASN A 1 84 ? 18.146 6.668 -3.813 1.00 94.38 84 ASN A O 1
ATOM 629 N N . ASP A 1 85 ? 17.350 4.777 -2.916 1.00 95.56 85 ASP A N 1
ATOM 630 C CA . ASP A 1 85 ? 16.655 4.303 -4.113 1.00 95.56 85 ASP A CA 1
ATOM 631 C C . ASP A 1 85 ? 15.382 3.540 -3.712 1.00 95.56 85 ASP A C 1
ATOM 633 O O . ASP A 1 85 ? 15.330 2.306 -3.834 1.00 95.56 85 ASP A O 1
ATOM 637 N N . PRO A 1 86 ? 14.374 4.244 -3.162 1.00 96.00 86 PRO A N 1
ATOM 638 C CA . PRO A 1 86 ? 13.105 3.632 -2.826 1.00 96.00 86 PRO A CA 1
ATOM 639 C C . PRO A 1 86 ? 12.345 3.289 -4.107 1.00 96.00 86 PRO A C 1
ATOM 641 O O . PRO A 1 86 ? 12.291 4.055 -5.078 1.00 96.00 86 PRO A O 1
ATOM 644 N N . ARG A 1 87 ? 11.729 2.114 -4.097 1.00 97.94 87 ARG A N 1
ATOM 645 C CA . ARG A 1 87 ? 10.951 1.553 -5.194 1.00 97.94 87 ARG A CA 1
ATOM 646 C C . ARG A 1 87 ? 9.548 1.212 -4.725 1.00 97.94 87 ARG A C 1
ATOM 648 O O . ARG A 1 87 ? 9.323 0.917 -3.557 1.00 97.94 87 ARG A O 1
ATOM 655 N N . TYR A 1 88 ? 8.613 1.211 -5.666 1.00 98.44 88 TYR A N 1
ATOM 656 C CA . TYR A 1 88 ? 7.212 0.913 -5.407 1.00 98.44 88 TYR A CA 1
ATOM 657 C C . TYR A 1 88 ? 6.694 -0.184 -6.331 1.00 98.44 88 TYR A C 1
ATOM 659 O O . TYR A 1 88 ? 6.971 -0.214 -7.539 1.00 98.44 88 TYR A O 1
ATOM 667 N N . ILE A 1 89 ? 5.886 -1.064 -5.747 1.00 98.62 89 ILE A N 1
ATOM 668 C CA . ILE A 1 89 ? 4.975 -1.960 -6.453 1.00 98.62 89 ILE A CA 1
ATOM 669 C C . ILE A 1 89 ? 3.547 -1.580 -6.084 1.00 98.62 89 ILE A C 1
ATOM 671 O O . ILE A 1 89 ? 3.215 -1.443 -4.911 1.00 98.62 89 ILE A O 1
ATOM 675 N N . ALA A 1 90 ? 2.708 -1.370 -7.092 1.00 98.62 90 ALA A N 1
ATOM 676 C CA . ALA A 1 90 ? 1.406 -0.755 -6.916 1.00 98.62 90 ALA A CA 1
ATOM 677 C C . ALA A 1 90 ? 0.360 -1.362 -7.853 1.00 98.62 90 ALA A C 1
ATOM 679 O O . ALA A 1 90 ? 0.633 -1.677 -9.017 1.00 98.62 90 ALA A O 1
ATOM 680 N N . VAL A 1 91 ? -0.857 -1.488 -7.329 1.00 98.69 91 VAL A N 1
ATOM 681 C CA . VAL A 1 91 ? -2.053 -1.911 -8.054 1.00 98.69 91 VAL A CA 1
ATOM 682 C C . VAL A 1 91 ? -3.132 -0.859 -7.861 1.00 98.69 91 VAL A C 1
ATOM 684 O O . VAL A 1 91 ? -3.558 -0.590 -6.736 1.00 98.69 91 VAL A O 1
ATOM 687 N N . TRP A 1 92 ? -3.612 -0.310 -8.970 1.00 98.62 92 TRP A N 1
ATOM 688 C CA . TRP A 1 92 ? -4.749 0.592 -9.006 1.00 98.62 92 TRP A CA 1
ATOM 689 C C . TRP A 1 92 ? -5.969 -0.139 -9.552 1.00 98.62 92 TRP A C 1
ATOM 691 O O . TRP A 1 92 ? -5.886 -0.782 -10.597 1.00 98.62 92 TRP A O 1
ATOM 701 N N . THR A 1 93 ? -7.117 -0.021 -8.898 1.00 97.94 93 THR A N 1
ATOM 702 C CA . THR A 1 93 ? -8.383 -0.604 -9.368 1.00 97.94 93 THR A CA 1
ATOM 703 C C . THR A 1 93 ? -9.419 0.488 -9.569 1.00 97.94 93 THR A C 1
ATOM 705 O O . THR A 1 93 ? -9.382 1.521 -8.906 1.00 97.94 93 THR A O 1
ATOM 708 N N . GLN A 1 94 ? -10.322 0.301 -10.529 1.00 95.44 94 GLN A N 1
ATOM 709 C CA . GLN A 1 94 ? -11.411 1.249 -10.736 1.00 95.44 94 GLN A CA 1
ATOM 710 C C . GLN A 1 94 ? -12.367 1.172 -9.538 1.00 95.44 94 GLN A C 1
ATOM 712 O O . GLN A 1 94 ? -12.969 0.125 -9.302 1.00 95.44 94 GLN A O 1
ATOM 717 N N . ALA A 1 95 ? -12.487 2.264 -8.787 1.00 89.38 95 ALA A N 1
ATOM 718 C CA . ALA A 1 95 ? -13.295 2.332 -7.575 1.00 89.38 95 ALA A CA 1
ATOM 719 C C . ALA A 1 95 ? -13.928 3.726 -7.441 1.00 89.38 95 ALA A C 1
ATOM 721 O O . ALA A 1 95 ? -13.297 4.714 -7.826 1.00 89.38 95 ALA A O 1
ATOM 722 N N . PRO A 1 96 ? -15.165 3.825 -6.925 1.00 81.69 96 PRO A N 1
ATOM 723 C CA . PRO A 1 96 ? -15.767 5.110 -6.607 1.00 81.69 96 PRO A CA 1
ATOM 724 C C . PRO A 1 96 ? -15.127 5.709 -5.347 1.00 81.69 96 PRO A C 1
ATOM 726 O O . PRO A 1 96 ? -14.647 4.984 -4.479 1.00 81.69 96 PRO A O 1
ATOM 729 N N . GLY A 1 97 ? -15.194 7.033 -5.221 1.00 85.19 97 GLY A N 1
ATOM 730 C CA . GLY A 1 97 ? -14.808 7.749 -4.006 1.00 85.19 97 GLY A CA 1
ATOM 731 C C . GLY A 1 97 ? -13.566 8.620 -4.160 1.00 85.19 97 GLY A C 1
ATOM 732 O O . GLY A 1 97 ? -12.784 8.495 -5.103 1.00 85.19 97 GLY A O 1
ATOM 733 N N . THR A 1 98 ? -13.417 9.535 -3.208 1.00 91.19 98 THR A N 1
ATOM 734 C CA . THR A 1 98 ? -12.268 10.434 -3.113 1.00 91.19 98 THR A CA 1
ATOM 735 C C . THR A 1 98 ? -11.207 9.795 -2.235 1.00 91.19 98 THR A C 1
ATOM 737 O O . THR A 1 98 ? -11.506 9.298 -1.148 1.00 91.19 98 THR A O 1
ATOM 740 N N . TRP A 1 99 ? -9.967 9.833 -2.701 1.00 96.88 99 TRP A N 1
ATOM 741 C CA . TRP A 1 99 ? -8.816 9.326 -1.975 1.00 96.88 99 TRP A CA 1
ATOM 742 C C . TRP A 1 99 ? -7.601 10.207 -2.249 1.00 96.88 99 TRP A C 1
ATOM 744 O O . TRP A 1 99 ? -7.514 10.870 -3.287 1.00 96.88 99 TRP A O 1
ATOM 754 N N . THR A 1 100 ? -6.650 10.199 -1.323 1.00 97.69 100 THR A N 1
ATOM 755 C CA . THR A 1 100 ? -5.342 10.842 -1.492 1.00 97.69 100 THR A CA 1
ATOM 756 C C . THR A 1 100 ? -4.238 9.910 -1.005 1.00 97.69 100 THR A C 1
ATOM 758 O O . THR A 1 100 ? -4.512 8.905 -0.351 1.00 97.69 100 THR A O 1
ATOM 761 N N . VAL A 1 101 ? -2.987 10.204 -1.354 1.00 98.12 101 VAL A N 1
ATOM 762 C CA . VAL A 1 101 ? -1.820 9.443 -0.895 1.00 98.12 101 VAL A CA 1
ATOM 763 C C . VAL A 1 101 ? -0.791 10.402 -0.313 1.00 98.12 101 VAL A C 1
ATOM 765 O O . VAL A 1 101 ? -0.536 11.454 -0.900 1.00 98.12 101 VAL A O 1
ATOM 768 N N . THR A 1 102 ? -0.201 10.035 0.818 1.00 98.56 102 THR A N 1
ATOM 769 C CA . THR A 1 102 ? 1.049 10.623 1.311 1.00 98.56 102 THR A CA 1
ATOM 770 C C . THR A 1 102 ? 2.168 9.619 1.114 1.00 98.56 102 THR A C 1
ATOM 772 O O . THR A 1 102 ? 1.942 8.420 1.262 1.00 98.56 102 THR A O 1
ATOM 775 N N . THR A 1 103 ? 3.357 10.085 0.736 1.00 98.06 103 THR A N 1
ATOM 776 C CA . THR A 1 103 ? 4.473 9.221 0.328 1.00 98.06 103 THR A CA 1
ATOM 777 C C . THR A 1 103 ? 5.720 9.497 1.142 1.00 98.06 103 THR A C 1
ATOM 779 O O . THR A 1 103 ? 6.115 10.653 1.261 1.00 98.06 103 THR A O 1
ATOM 782 N N . ALA A 1 104 ? 6.361 8.425 1.604 1.00 97.62 104 ALA A N 1
ATOM 783 C CA . ALA A 1 104 ? 7.666 8.431 2.262 1.00 97.62 104 ALA A CA 1
ATOM 784 C C . ALA A 1 104 ? 7.807 9.425 3.437 1.00 97.62 104 ALA A C 1
ATOM 786 O O . ALA A 1 104 ? 8.874 10.001 3.631 1.00 97.62 104 ALA A O 1
ATOM 787 N N . LEU A 1 105 ? 6.748 9.617 4.230 1.00 98.69 105 LEU A N 1
ATOM 788 C CA . LEU A 1 105 ? 6.802 10.457 5.428 1.00 98.69 105 LEU A CA 1
ATOM 789 C C . LEU A 1 105 ? 7.659 9.794 6.513 1.00 98.69 105 LEU A C 1
ATOM 791 O O . LEU A 1 105 ? 7.569 8.581 6.712 1.00 98.69 105 LEU A O 1
ATOM 795 N N . SER A 1 106 ? 8.447 10.572 7.253 1.00 98.38 106 SER A N 1
ATOM 796 C CA . SER A 1 106 ? 9.093 10.093 8.483 1.00 98.38 106 SER A CA 1
ATOM 797 C C . SER A 1 106 ? 8.049 9.679 9.537 1.00 98.38 106 SER A C 1
ATOM 799 O O . SER A 1 106 ? 6.880 10.065 9.432 1.00 98.38 106 SER A O 1
ATOM 801 N N . PRO A 1 107 ? 8.426 8.936 10.596 1.00 98.31 107 PRO A N 1
ATOM 802 C CA . PRO A 1 107 ? 7.481 8.559 11.649 1.00 98.31 107 PR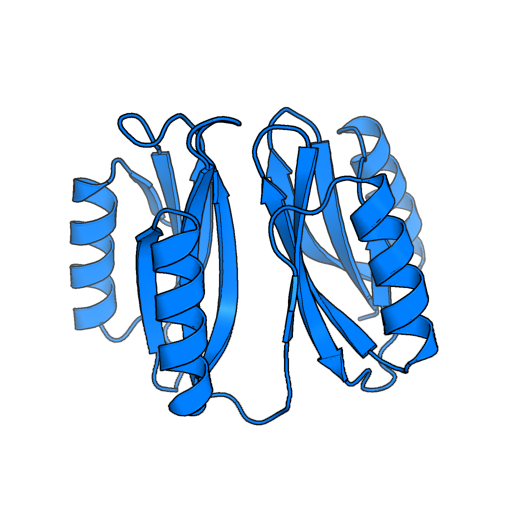O A CA 1
ATOM 803 C C . PRO A 1 107 ? 6.780 9.768 12.289 1.00 98.31 107 PRO A C 1
ATOM 805 O O . PRO A 1 107 ? 5.584 9.717 12.575 1.00 98.31 107 PRO A O 1
ATOM 808 N N . GLN A 1 108 ? 7.509 10.870 12.488 1.00 98.38 108 GLN A N 1
ATOM 809 C CA . GLN A 1 108 ? 6.980 12.099 13.080 1.00 98.38 108 GLN A CA 1
ATOM 810 C C . GLN A 1 108 ? 6.016 12.817 12.130 1.00 98.38 108 GLN A C 1
ATOM 812 O O . GLN A 1 108 ? 4.935 13.220 12.559 1.00 98.38 108 GLN A O 1
ATOM 817 N N . GLU A 1 109 ? 6.375 12.948 10.852 1.00 98.75 109 GLU A N 1
ATOM 818 C CA . GLU A 1 109 ? 5.508 13.566 9.839 1.00 98.75 109 GLU A CA 1
ATOM 819 C C . GLU A 1 109 ? 4.242 12.738 9.614 1.00 98.75 109 GLU A C 1
ATOM 821 O O . GLU A 1 109 ? 3.145 13.289 9.577 1.00 98.75 109 GLU A O 1
ATOM 826 N N . HIS A 1 110 ? 4.370 11.410 9.535 1.00 98.75 110 HIS A N 1
ATOM 827 C CA . HIS A 1 110 ? 3.221 10.515 9.410 1.00 98.75 110 HIS A CA 1
ATOM 828 C C . HIS A 1 110 ? 2.297 10.618 10.622 1.00 98.75 110 HIS A C 1
ATOM 830 O O . HIS A 1 110 ? 1.081 10.661 10.464 1.00 98.75 110 HIS A O 1
ATOM 836 N N . HIS A 1 111 ? 2.848 10.722 11.835 1.00 98.56 111 HIS A N 1
ATOM 837 C CA . HIS A 1 111 ? 2.037 10.929 13.032 1.00 98.56 111 HIS A CA 1
ATOM 838 C C . HIS A 1 111 ? 1.263 12.257 12.997 1.00 98.56 111 HIS A C 1
ATOM 840 O O . HIS A 1 111 ? 0.080 12.282 13.334 1.00 98.56 111 HIS A O 1
ATOM 846 N N . GLN A 1 112 ? 1.897 13.352 12.567 1.00 98.69 112 GLN A N 1
ATOM 847 C CA . GLN A 1 112 ? 1.226 14.648 12.421 1.00 98.69 112 GLN A CA 1
ATOM 848 C C . GLN A 1 112 ? 0.124 14.593 11.359 1.00 98.69 112 GLN A C 1
ATOM 850 O O . GLN A 1 112 ? -1.009 14.993 11.633 1.00 98.69 112 GLN A O 1
ATOM 855 N N . GLU A 1 113 ? 0.428 14.024 10.192 1.00 98.75 113 GLU A N 1
ATOM 856 C CA . GLU A 1 113 ? -0.539 13.839 9.111 1.00 98.75 113 GLU A CA 1
ATOM 857 C C . GLU A 1 113 ? -1.723 12.985 9.575 1.00 98.75 113 GLU A C 1
ATOM 859 O O . GLU A 1 113 ? -2.874 13.350 9.348 1.00 98.75 113 GLU A O 1
ATOM 864 N N . PHE A 1 114 ? -1.465 11.894 10.299 1.00 98.69 114 PHE A N 1
ATOM 865 C CA . PHE A 1 114 ? -2.500 11.042 10.874 1.00 98.69 114 PHE A CA 1
ATOM 866 C C . PHE A 1 114 ? -3.458 11.830 11.773 1.00 98.69 114 PHE A C 1
ATOM 868 O O . PHE A 1 114 ? -4.678 11.731 11.619 1.00 98.69 114 PHE A O 1
ATOM 875 N N . LEU A 1 115 ? -2.936 12.650 12.688 1.00 98.56 115 LEU A N 1
ATOM 876 C CA . LEU A 1 115 ? -3.768 13.482 13.561 1.00 98.56 115 LEU A CA 1
ATOM 877 C C . LEU A 1 115 ? -4.604 14.489 12.756 1.00 98.56 115 LEU A C 1
ATOM 879 O O . LEU A 1 115 ? -5.812 14.606 12.974 1.00 98.56 115 LEU A O 1
ATOM 883 N N . THR A 1 116 ? -3.993 15.174 11.787 1.00 98.69 116 THR A N 1
ATOM 884 C CA . THR A 1 116 ? -4.693 16.132 10.922 1.00 98.69 116 THR A CA 1
ATOM 885 C C . THR A 1 116 ? -5.801 15.455 10.115 1.00 98.69 116 THR A C 1
ATOM 887 O O . THR A 1 116 ? -6.955 15.885 10.169 1.00 98.69 116 THR A O 1
ATOM 890 N N . ARG A 1 117 ? -5.497 14.361 9.418 1.00 98.56 117 ARG A N 1
ATOM 891 C CA . ARG A 1 117 ? -6.445 13.621 8.571 1.00 98.56 117 ARG A CA 1
ATOM 892 C C . ARG A 1 117 ? -7.624 13.077 9.363 1.00 98.56 117 ARG A C 1
ATOM 894 O O . ARG A 1 117 ? -8.773 13.271 8.971 1.00 98.56 117 ARG A O 1
ATOM 901 N N . THR A 1 118 ? -7.353 12.465 10.512 1.00 98.19 118 THR A N 1
ATOM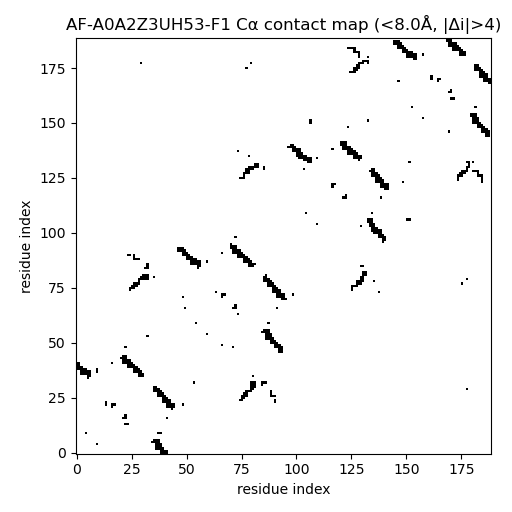 902 C CA . THR A 1 118 ? -8.408 11.901 11.364 1.00 98.19 118 THR A CA 1
ATOM 903 C C . THR A 1 118 ? -9.318 12.970 11.957 1.00 98.19 118 THR A C 1
ATOM 905 O O . THR A 1 118 ? -10.537 12.791 11.956 1.00 98.19 118 THR A O 1
ATOM 908 N N . SER A 1 119 ? -8.776 14.129 12.354 1.00 98.06 119 SER A N 1
ATOM 909 C CA . SER A 1 119 ? -9.598 15.275 12.781 1.00 98.06 119 SER A CA 1
ATOM 910 C C . SER A 1 119 ? -10.485 15.839 11.663 1.00 98.06 119 SER A C 1
ATOM 912 O O . SER A 1 119 ? -11.579 16.331 11.933 1.00 98.06 119 SER A O 1
ATOM 914 N N . ASN A 1 120 ? -10.067 15.681 10.403 1.00 97.81 120 ASN A N 1
ATOM 915 C CA . ASN A 1 120 ? -10.822 16.086 9.214 1.00 97.81 120 ASN A CA 1
ATOM 916 C C . ASN A 1 120 ? -11.787 14.989 8.706 1.00 97.81 120 ASN A C 1
ATOM 918 O O . ASN A 1 120 ? -12.406 15.112 7.640 1.00 97.81 120 ASN A O 1
ATOM 922 N N . GLY A 1 121 ? -11.964 13.913 9.478 1.00 97.88 121 GLY A N 1
ATOM 923 C CA . GLY A 1 121 ? -12.857 12.804 9.154 1.00 97.88 121 GLY A CA 1
ATOM 924 C C . GLY A 1 121 ? -12.381 11.991 7.951 1.00 97.88 121 GLY A C 1
ATOM 925 O O . GLY A 1 121 ? -13.200 11.614 7.108 1.00 97.88 121 GLY A O 1
ATOM 926 N N . GLU A 1 122 ? -11.073 11.787 7.834 1.00 98.50 122 GLU A N 1
ATOM 927 C CA . GLU A 1 122 ? -10.447 10.815 6.939 1.00 98.50 122 GLU A CA 1
ATOM 928 C C . GLU A 1 122 ? -9.825 9.671 7.749 1.00 98.50 122 GLU A C 1
ATOM 930 O O . GLU A 1 122 ? -9.481 9.825 8.921 1.00 98.50 122 GLU A O 1
ATOM 935 N N . LYS A 1 123 ? -9.649 8.517 7.108 1.00 98.12 123 LYS A N 1
ATOM 936 C CA . LYS A 1 123 ? -8.985 7.347 7.684 1.00 98.12 123 LYS A CA 1
ATOM 937 C C . LYS A 1 123 ? -7.990 6.734 6.697 1.00 98.12 123 LYS A C 1
ATOM 939 O O . LYS A 1 123 ? -8.189 6.837 5.480 1.00 98.12 123 LYS A O 1
ATOM 944 N N . PRO A 1 124 ? -6.947 6.056 7.189 1.00 98.12 124 PRO A N 1
ATOM 945 C CA . PRO A 1 124 ? -6.058 5.275 6.347 1.00 98.12 124 PRO A CA 1
ATOM 946 C C . PRO A 1 124 ? -6.789 4.020 5.835 1.00 98.12 124 PRO A C 1
ATOM 948 O O . PRO A 1 124 ? -7.486 3.320 6.571 1.00 98.12 124 PRO A O 1
ATOM 951 N N . SER A 1 125 ? -6.619 3.715 4.554 1.00 97.38 125 SER A N 1
ATOM 952 C CA . SER A 1 125 ? -7.105 2.487 3.903 1.00 97.38 125 SER A CA 1
ATOM 953 C C . SER A 1 125 ? -5.968 1.536 3.523 1.00 97.38 125 SER A C 1
ATOM 955 O O . SER A 1 125 ? -6.176 0.323 3.436 1.00 97.38 125 SER A O 1
ATOM 957 N N . LEU A 1 126 ? -4.761 2.080 3.341 1.00 97.75 126 LEU A N 1
ATOM 958 C CA . LEU A 1 126 ? -3.505 1.372 3.110 1.00 97.75 126 LEU A CA 1
ATOM 959 C C . LEU A 1 126 ? -2.388 2.059 3.890 1.00 97.75 126 LEU A C 1
ATOM 961 O O . LEU A 1 126 ? -2.396 3.282 4.017 1.00 97.75 126 LEU A O 1
ATOM 965 N N . ILE A 1 127 ? -1.416 1.267 4.331 1.00 98.25 127 ILE A N 1
ATOM 966 C CA . ILE A 1 127 ? -0.153 1.723 4.908 1.00 98.25 127 ILE A CA 1
ATOM 967 C C . ILE A 1 127 ? 0.951 0.763 4.450 1.00 98.25 127 ILE A C 1
ATOM 969 O O . ILE A 1 127 ? 0.725 -0.448 4.409 1.00 98.25 127 ILE A O 1
ATOM 973 N N . THR A 1 128 ? 2.115 1.296 4.092 1.00 98.06 128 THR A N 1
ATOM 974 C CA . THR A 1 128 ? 3.348 0.529 3.853 1.00 98.06 128 THR A CA 1
ATOM 975 C C . THR A 1 128 ? 4.511 1.206 4.566 1.00 98.06 128 THR A C 1
ATOM 977 O O . THR A 1 128 ? 4.547 2.438 4.653 1.00 98.06 128 THR A O 1
ATOM 980 N N . VAL A 1 129 ? 5.424 0.389 5.088 1.00 98.44 129 VAL A N 1
ATOM 981 C CA . VAL A 1 129 ? 6.699 0.795 5.671 1.00 98.44 129 VAL A CA 1
ATOM 982 C C . VAL A 1 129 ? 7.749 0.692 4.570 1.00 98.44 129 VAL A C 1
ATOM 984 O O . VAL A 1 129 ? 7.957 -0.377 4.010 1.00 98.44 129 VAL A O 1
ATOM 987 N N . GLY A 1 130 ? 8.378 1.808 4.226 1.00 97.31 130 GLY A N 1
ATOM 988 C CA . GLY A 1 130 ? 9.464 1.862 3.255 1.00 97.31 130 GLY A CA 1
ATOM 989 C C . GLY A 1 130 ? 10.845 1.892 3.916 1.00 97.31 130 GLY A C 1
ATOM 990 O O . GLY A 1 130 ? 10.947 2.076 5.137 1.00 97.31 130 GLY A O 1
ATOM 991 N N . PRO A 1 131 ? 11.918 1.782 3.110 1.00 96.25 131 PRO A N 1
ATOM 992 C CA . PRO A 1 131 ? 13.294 1.892 3.589 1.00 96.25 131 PRO A CA 1
ATOM 993 C C . PRO A 1 131 ? 13.512 3.159 4.426 1.00 96.25 131 PRO A C 1
ATOM 995 O O . PRO A 1 131 ? 12.988 4.228 4.091 1.00 96.25 131 PRO A O 1
ATOM 998 N N . GLY A 1 132 ? 14.290 3.052 5.508 1.00 96.19 132 GLY A N 1
ATOM 999 C CA . GLY A 1 132 ? 14.559 4.187 6.398 1.00 96.19 132 GLY A CA 1
ATOM 1000 C C . GLY A 1 132 ? 13.400 4.538 7.336 1.00 96.19 132 GLY A C 1
ATOM 1001 O O . GLY A 1 132 ? 13.320 5.676 7.794 1.00 96.19 132 GLY A O 1
ATOM 1002 N N . ASN A 1 133 ? 12.516 3.575 7.627 1.00 97.25 133 ASN A N 1
ATOM 1003 C CA . ASN A 1 133 ? 11.332 3.739 8.483 1.00 97.25 133 ASN A CA 1
ATOM 1004 C C . ASN A 1 133 ? 10.393 4.860 8.002 1.00 97.25 133 ASN A C 1
ATOM 1006 O O . ASN A 1 133 ? 9.940 5.694 8.789 1.00 97.25 133 ASN A O 1
ATOM 1010 N N . THR A 1 134 ? 10.129 4.890 6.696 1.00 98.50 134 THR A N 1
ATOM 1011 C CA . THR A 1 134 ? 9.204 5.851 6.083 1.00 98.50 134 THR A CA 1
ATOM 1012 C C . THR A 1 134 ? 7.818 5.240 5.890 1.00 98.50 134 THR A C 1
ATOM 1014 O O . THR A 1 134 ? 7.682 4.026 5.761 1.00 98.50 134 THR A O 1
ATOM 1017 N N . TYR A 1 135 ? 6.776 6.067 5.844 1.00 98.69 135 TYR A N 1
ATOM 1018 C CA . TYR A 1 135 ? 5.390 5.631 5.697 1.00 98.69 135 TYR A CA 1
ATOM 1019 C C . TYR A 1 135 ? 4.761 6.218 4.438 1.00 98.69 135 TYR A C 1
ATOM 1021 O O . TYR A 1 135 ? 4.822 7.422 4.182 1.00 98.69 135 TYR A O 1
ATOM 1029 N N . THR A 1 136 ? 4.132 5.349 3.649 1.00 98.69 136 THR A N 1
ATOM 1030 C CA . THR A 1 136 ? 3.253 5.751 2.544 1.00 98.69 136 THR A CA 1
ATOM 1031 C C . THR A 1 136 ? 1.846 5.253 2.840 1.00 98.69 136 THR A C 1
ATOM 1033 O O . THR A 1 136 ? 1.646 4.056 3.060 1.00 98.69 136 THR A O 1
ATOM 1036 N N . ALA A 1 137 ? 0.874 6.163 2.857 1.00 98.62 137 ALA A N 1
ATOM 1037 C CA . ALA A 1 137 ? -0.491 5.886 3.291 1.00 98.62 137 ALA A CA 1
ATOM 1038 C C . ALA A 1 137 ? -1.515 6.373 2.265 1.00 98.62 137 ALA A C 1
ATOM 1040 O O . ALA A 1 137 ? -1.350 7.436 1.666 1.00 98.62 137 ALA A O 1
ATOM 1041 N N . VAL A 1 138 ? -2.591 5.604 2.076 1.00 98.56 138 VAL A N 1
ATOM 1042 C CA . VAL A 1 138 ? -3.747 6.023 1.267 1.00 98.56 138 VAL A CA 1
ATOM 1043 C C . VAL A 1 138 ? -4.886 6.417 2.187 1.00 98.56 138 VAL A C 1
ATOM 1045 O O . VAL A 1 138 ? -5.374 5.588 2.953 1.00 98.56 138 VAL A O 1
ATOM 1048 N N . TRP A 1 139 ? -5.348 7.653 2.057 1.00 98.56 139 TRP A N 1
ATOM 1049 C CA . TRP A 1 139 ? -6.393 8.250 2.879 1.00 98.56 139 TRP A CA 1
ATOM 1050 C C . TRP A 1 139 ? -7.713 8.288 2.122 1.00 98.56 139 TRP A C 1
ATOM 1052 O O . TRP A 1 139 ? -7.746 8.624 0.936 1.00 98.56 139 TRP A O 1
ATOM 1062 N N . VAL A 1 140 ? -8.794 7.945 2.813 1.00 97.81 140 VAL A N 1
ATOM 1063 C CA . VAL A 1 140 ? -10.172 7.982 2.308 1.00 97.81 140 VAL A CA 1
ATOM 1064 C C . VAL A 1 140 ? -11.074 8.664 3.324 1.00 97.81 140 VAL A C 1
ATOM 1066 O O . VAL A 1 140 ? -10.709 8.792 4.494 1.00 97.81 140 VAL A O 1
ATOM 1069 N N . LYS A 1 141 ? -12.282 9.052 2.909 1.00 97.38 141 LYS A N 1
ATOM 1070 C CA . LYS A 1 141 ? -13.293 9.531 3.855 1.00 97.38 141 LYS A CA 1
ATOM 1071 C C . LYS A 1 141 ? -13.595 8.450 4.896 1.00 97.38 141 LYS A C 1
ATOM 1073 O O . LYS A 1 141 ? -13.759 7.281 4.544 1.00 97.38 141 LYS A O 1
ATOM 1078 N N . ASP A 1 142 ? -13.663 8.846 6.163 1.00 96.69 142 ASP A N 1
ATOM 1079 C CA . ASP A 1 142 ? -14.108 7.939 7.214 1.00 96.69 142 ASP A CA 1
ATOM 1080 C C . ASP A 1 142 ? -15.600 7.621 7.021 1.00 96.69 142 ASP A C 1
ATOM 1082 O O . ASP A 1 142 ? -16.430 8.516 6.852 1.00 96.69 142 ASP A O 1
ATOM 1086 N N . ASP A 1 143 ? -15.914 6.329 7.003 1.00 94.38 143 ASP A N 1
ATOM 1087 C CA . ASP A 1 143 ? -17.251 5.765 6.809 1.00 94.38 143 ASP A CA 1
ATOM 1088 C C . ASP A 1 143 ? -17.944 5.427 8.142 1.00 94.38 143 ASP A C 1
ATOM 1090 O O . ASP A 1 143 ? -19.042 4.871 8.146 1.00 94.38 143 ASP A O 1
ATOM 1094 N N . GLY A 1 144 ? -17.310 5.741 9.278 1.00 94.75 144 GLY A N 1
ATOM 1095 C CA . GLY A 1 144 ? -17.818 5.457 10.619 1.00 94.75 144 GLY A CA 1
ATOM 1096 C C . GLY A 1 144 ? -17.538 4.034 11.106 1.00 94.75 144 GLY A C 1
ATOM 1097 O O . GLY A 1 144 ? -17.921 3.690 12.228 1.00 94.75 144 GLY A O 1
ATOM 1098 N N . SER A 1 145 ? -16.864 3.195 10.309 1.00 94.56 145 SER A N 1
ATOM 1099 C CA . SER A 1 145 ? -16.393 1.890 10.784 1.00 94.56 145 SER A CA 1
ATOM 1100 C C . SER A 1 145 ? -15.374 2.053 11.915 1.00 94.56 145 SER A C 1
ATOM 1102 O O . SER A 1 145 ? -14.616 3.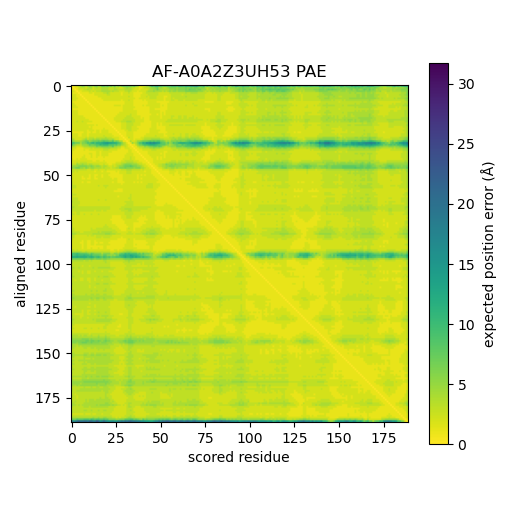017 11.981 1.00 94.56 145 SER A O 1
ATOM 1104 N N . MET A 1 146 ? -15.330 1.092 12.839 1.00 97.38 146 MET A N 1
ATOM 1105 C CA . MET A 1 146 ? -14.339 1.129 13.911 1.00 97.38 146 MET A CA 1
ATOM 1106 C C . MET A 1 146 ? -12.999 0.606 13.400 1.00 97.38 146 MET A C 1
ATOM 1108 O O . MET A 1 146 ? -12.869 -0.574 13.071 1.00 97.38 146 MET A O 1
ATOM 1112 N N . TRP A 1 147 ? -11.982 1.461 13.412 1.00 97.81 147 TRP A N 1
ATOM 1113 C CA . TRP A 1 147 ? -10.638 1.121 12.956 1.00 97.81 147 TRP A CA 1
ATOM 1114 C C . TRP A 1 147 ? -9.557 1.635 13.921 1.00 97.81 147 TRP A C 1
ATOM 1116 O O . TRP A 1 147 ? -9.820 2.461 14.802 1.00 97.81 147 TRP A O 1
ATOM 1126 N N . ARG A 1 148 ? -8.340 1.098 13.807 1.00 97.88 148 ARG A N 1
ATOM 1127 C CA . ARG A 1 148 ? -7.134 1.563 14.511 1.00 97.88 148 ARG A CA 1
ATOM 1128 C C . ARG A 1 148 ? -5.932 1.467 13.579 1.00 97.88 148 ARG A C 1
ATOM 1130 O O . ARG A 1 148 ? -5.832 0.498 12.838 1.00 97.88 148 ARG A O 1
ATOM 1137 N N . GLU A 1 149 ? -5.009 2.412 13.666 1.00 98.31 149 GLU A N 1
ATOM 1138 C CA . GLU A 1 149 ? -3.698 2.329 13.019 1.00 98.31 149 GLU A CA 1
ATOM 1139 C C . GLU A 1 149 ? -2.607 2.337 14.090 1.00 98.31 149 GLU A C 1
ATOM 1141 O O . GLU A 1 149 ? -2.725 3.042 15.096 1.00 98.31 149 GLU A O 1
ATOM 1146 N N . PHE A 1 150 ? -1.558 1.545 13.877 1.00 98.31 150 PHE A N 1
ATOM 1147 C CA . PHE A 1 150 ? -0.330 1.616 14.659 1.00 98.31 150 PHE A CA 1
ATOM 1148 C C . PHE A 1 150 ? 0.880 1.480 13.731 1.00 98.31 150 PHE A C 1
ATOM 1150 O O . PHE A 1 150 ? 0.902 0.616 12.852 1.00 98.31 150 PHE A O 1
ATOM 1157 N N . THR A 1 151 ? 1.888 2.315 13.961 1.00 98.31 151 THR A N 1
ATOM 1158 C CA . THR A 1 151 ? 3.151 2.383 13.216 1.00 98.31 151 THR A CA 1
ATOM 1159 C C . THR A 1 151 ? 4.342 2.325 14.171 1.00 98.31 151 THR A C 1
ATOM 1161 O O . THR A 1 151 ? 4.166 2.290 15.391 1.00 98.31 151 THR A O 1
ATOM 1164 N N . ASP A 1 152 ? 5.551 2.255 13.613 1.00 97.12 152 ASP A N 1
ATOM 1165 C CA . ASP A 1 152 ? 6.839 2.189 14.316 1.00 97.12 152 ASP A CA 1
ATOM 1166 C C . ASP A 1 152 ? 6.925 1.076 15.376 1.00 97.12 152 ASP A C 1
ATOM 1168 O O . ASP A 1 152 ? 7.642 1.158 16.376 1.00 97.12 152 ASP A O 1
ATOM 1172 N N . MET A 1 153 ? 6.183 -0.011 15.165 1.00 98.00 153 MET A N 1
ATOM 1173 C CA . MET A 1 153 ? 6.191 -1.142 16.084 1.00 98.00 153 MET A CA 1
ATOM 1174 C C . MET A 1 153 ? 7.389 -2.051 15.806 1.00 98.00 153 MET A C 1
ATOM 1176 O O . MET A 1 153 ? 7.722 -2.330 14.656 1.00 98.00 153 MET A O 1
ATOM 1180 N N . SER A 1 154 ? 7.991 -2.590 16.867 1.00 98.19 154 SER A N 1
ATOM 1181 C CA . SER A 1 154 ? 8.831 -3.787 16.767 1.00 98.19 154 SER A CA 1
ATOM 1182 C C . SER A 1 154 ? 7.969 -5.037 16.555 1.00 98.19 154 SER A C 1
ATOM 1184 O O . SER A 1 154 ? 6.753 -4.998 16.747 1.00 98.19 154 SER A O 1
ATOM 1186 N N . SER A 1 155 ? 8.587 -6.180 16.251 1.00 97.94 155 SER A N 1
ATOM 1187 C CA . SER A 1 155 ? 7.877 -7.468 16.166 1.00 97.94 155 SER A CA 1
ATOM 1188 C C . SER A 1 155 ? 7.131 -7.821 17.461 1.00 97.94 155 SER A C 1
ATOM 1190 O O . SER A 1 155 ? 5.957 -8.190 17.424 1.00 97.94 155 SER A O 1
ATOM 1192 N N . ALA A 1 156 ? 7.771 -7.641 18.621 1.00 98.38 156 ALA A N 1
ATOM 1193 C CA . ALA A 1 156 ? 7.137 -7.840 19.925 1.00 98.38 156 ALA A CA 1
ATOM 1194 C C . ALA A 1 156 ? 6.006 -6.825 20.171 1.00 98.38 156 ALA A C 1
ATOM 1196 O O . ALA A 1 156 ? 4.946 -7.183 20.687 1.00 98.38 156 ALA A O 1
ATOM 1197 N N . GLY A 1 157 ? 6.202 -5.567 19.756 1.00 98.38 157 GLY A N 1
ATOM 1198 C CA . GLY A 1 157 ? 5.174 -4.528 19.819 1.00 98.38 157 GLY A CA 1
ATOM 1199 C C . GLY A 1 157 ? 3.937 -4.885 18.993 1.00 98.38 157 GLY A C 1
ATOM 1200 O O . GLY A 1 157 ? 2.815 -4.809 19.501 1.00 98.38 157 GLY A O 1
ATOM 1201 N N . TYR A 1 158 ? 4.142 -5.352 17.759 1.00 98.44 158 TYR A N 1
ATOM 1202 C CA . TYR A 1 158 ? 3.075 -5.846 16.894 1.00 98.44 158 TYR A CA 1
ATOM 1203 C C . TYR A 1 158 ? 2.346 -7.038 17.528 1.00 98.44 158 TYR A C 1
ATOM 1205 O O . TYR A 1 158 ? 1.119 -7.018 17.621 1.00 98.44 158 TYR A O 1
ATOM 1213 N N . GLN A 1 159 ? 3.073 -8.042 18.031 1.00 98.44 159 GLN A N 1
ATOM 1214 C CA . GLN A 1 159 ? 2.457 -9.231 18.629 1.00 98.44 159 GLN A CA 1
ATOM 1215 C C . GLN A 1 159 ? 1.597 -8.887 19.857 1.00 98.44 159 GLN A C 1
ATOM 1217 O O . GLN A 1 159 ? 0.477 -9.386 19.994 1.00 98.44 159 GLN A O 1
ATOM 1222 N N . ASN A 1 160 ? 2.074 -7.986 20.721 1.00 98.38 160 ASN A N 1
ATOM 1223 C CA . ASN A 1 160 ? 1.312 -7.513 21.879 1.00 98.38 160 ASN A CA 1
ATOM 1224 C C . ASN A 1 160 ? 0.032 -6.771 21.461 1.00 98.38 160 ASN A C 1
ATOM 1226 O O . ASN A 1 160 ? -1.037 -6.983 22.047 1.00 98.38 160 ASN A O 1
ATOM 1230 N N . ARG A 1 161 ? 0.116 -5.924 20.424 1.00 97.88 161 ARG A N 1
ATOM 1231 C CA . ARG A 1 161 ? -1.046 -5.228 19.850 1.00 97.88 161 ARG A CA 1
ATOM 1232 C C . ARG A 1 161 ? -2.045 -6.207 19.256 1.00 97.88 161 ARG A C 1
ATOM 1234 O O . ARG A 1 161 ? -3.230 -6.075 19.546 1.00 97.88 161 ARG A O 1
ATOM 1241 N N . PHE A 1 162 ? -1.583 -7.188 18.483 1.00 98.25 162 PHE A N 1
ATOM 1242 C CA . PHE A 1 162 ? -2.438 -8.217 17.898 1.00 98.25 162 PHE A CA 1
ATOM 1243 C C . PHE A 1 162 ? -3.244 -8.946 18.976 1.00 98.25 162 PHE A C 1
ATOM 1245 O O . PHE A 1 162 ? -4.470 -8.975 18.888 1.00 98.25 162 PHE A O 1
ATOM 1252 N N . ASN A 1 163 ? -2.578 -9.448 20.021 1.00 98.06 163 ASN A N 1
ATOM 1253 C CA . ASN A 1 163 ? -3.244 -10.147 21.124 1.00 98.06 163 ASN A CA 1
ATOM 1254 C C . ASN A 1 163 ? -4.302 -9.246 21.790 1.00 98.06 163 ASN A C 1
ATOM 1256 O O . ASN A 1 163 ? -5.463 -9.626 21.900 1.00 98.06 163 ASN A O 1
ATOM 1260 N N . THR A 1 164 ? -3.933 -8.003 22.121 1.00 97.94 164 THR A N 1
ATOM 1261 C CA . THR A 1 164 ? -4.832 -7.044 22.791 1.00 97.94 164 THR A CA 1
ATOM 1262 C C . THR A 1 164 ? -6.046 -6.654 21.940 1.00 97.94 164 THR A C 1
ATOM 1264 O O . THR A 1 164 ? -7.146 -6.467 22.457 1.00 97.94 164 THR A O 1
ATOM 1267 N N . LEU A 1 165 ? -5.846 -6.438 20.638 1.00 97.88 165 LEU A N 1
ATOM 1268 C CA . LEU A 1 165 ? -6.889 -5.966 19.726 1.00 97.88 165 LEU A CA 1
ATOM 1269 C C . LEU A 1 165 ? -7.835 -7.092 19.315 1.00 97.88 165 LEU A C 1
ATOM 1271 O O . LEU A 1 165 ? -9.041 -6.856 19.229 1.00 97.88 165 LEU A O 1
ATOM 1275 N N . LYS A 1 166 ? -7.312 -8.310 19.147 1.00 96.75 166 LYS A N 1
ATOM 1276 C CA . LYS A 1 166 ? -8.115 -9.500 18.866 1.00 96.75 166 LYS A CA 1
ATOM 1277 C C . LYS A 1 166 ? -9.156 -9.739 19.960 1.00 96.75 166 LYS A C 1
ATOM 1279 O O . LYS A 1 166 ? -10.328 -9.910 19.639 1.00 96.75 166 LYS A O 1
ATOM 1284 N N . ASP A 1 167 ? -8.763 -9.633 21.230 1.00 96.31 167 ASP A N 1
ATOM 1285 C CA . ASP A 1 167 ? -9.677 -9.774 22.377 1.00 96.31 167 ASP A CA 1
ATOM 1286 C C . ASP A 1 167 ? -10.772 -8.690 22.412 1.00 96.31 167 ASP A C 1
ATOM 1288 O O . ASP A 1 167 ? -11.795 -8.831 23.078 1.00 96.31 167 ASP A O 1
ATOM 1292 N N . ARG A 1 168 ? -10.580 -7.598 21.662 1.00 96.50 168 ARG A N 1
ATOM 1293 C CA . ARG A 1 168 ? -11.531 -6.485 21.514 1.00 96.50 168 ARG A CA 1
ATOM 1294 C C . ARG A 1 168 ? -12.311 -6.532 20.192 1.00 96.50 168 ARG A C 1
ATOM 1296 O O . ARG A 1 168 ? -13.033 -5.582 19.883 1.00 96.50 168 ARG A O 1
ATOM 1303 N N . GLY A 1 169 ? -12.176 -7.611 19.418 1.00 96.88 169 GLY A N 1
ATOM 1304 C CA . GLY A 1 169 ? -12.865 -7.822 18.140 1.00 96.88 169 GLY A CA 1
ATOM 1305 C C . GLY A 1 169 ? -12.238 -7.104 16.940 1.00 96.88 169 GLY A C 1
ATOM 1306 O O . GLY A 1 169 ? -12.889 -6.961 15.911 1.00 96.88 169 GLY A O 1
ATOM 1307 N N . PHE A 1 170 ? -11.001 -6.619 17.056 1.00 98.06 170 PHE A N 1
ATOM 1308 C CA . PHE A 1 170 ? -10.272 -5.988 15.955 1.00 98.06 170 PHE A CA 1
ATOM 1309 C C . PHE A 1 170 ? -9.323 -6.989 15.290 1.00 98.06 170 PHE A C 1
ATOM 1311 O O . PHE A 1 170 ? -8.509 -7.623 15.964 1.00 98.06 170 PHE A O 1
ATOM 1318 N N . LEU A 1 171 ? -9.365 -7.072 13.959 1.00 97.31 171 LEU A N 1
ATOM 1319 C CA . LEU A 1 171 ? -8.458 -7.889 13.150 1.00 97.31 171 LEU A CA 1
ATOM 1320 C C . LEU A 1 171 ? -7.603 -7.001 12.237 1.00 97.31 171 LEU A C 1
ATOM 1322 O O . LEU A 1 171 ? -8.093 -5.974 11.756 1.00 97.31 171 LEU A O 1
ATOM 1326 N N . PRO A 1 172 ? -6.329 -7.362 11.988 1.00 96.88 172 PRO A N 1
ATOM 1327 C CA . PRO A 1 172 ? -5.502 -6.629 11.042 1.00 96.88 172 PRO A CA 1
ATOM 1328 C C . PRO A 1 172 ? -6.079 -6.786 9.631 1.00 96.88 172 PRO A C 1
ATOM 1330 O O . PRO A 1 172 ? -6.291 -7.898 9.153 1.00 96.88 172 PRO A O 1
ATOM 1333 N N . VAL A 1 173 ? -6.312 -5.662 8.960 1.00 96.62 173 VAL A N 1
ATOM 1334 C CA . VAL A 1 173 ? -6.781 -5.603 7.564 1.00 96.62 173 VAL A CA 1
ATOM 1335 C C . VAL A 1 173 ? -5.699 -5.106 6.610 1.00 96.62 173 VAL A C 1
ATOM 1337 O O . VAL A 1 173 ? -5.795 -5.332 5.399 1.00 96.62 173 VAL A O 1
ATOM 1340 N N . LYS A 1 174 ? -4.663 -4.449 7.147 1.00 97.31 174 LYS A N 1
ATOM 1341 C CA . LYS A 1 174 ? -3.404 -4.122 6.470 1.00 97.31 174 LYS A CA 1
ATOM 1342 C C . LYS A 1 174 ? -2.250 -4.306 7.445 1.00 97.31 174 LYS A C 1
ATOM 1344 O O . LYS A 1 174 ? -2.381 -3.976 8.621 1.00 97.31 174 LYS A O 1
ATOM 1349 N N . LEU A 1 175 ? -1.150 -4.841 6.943 1.00 97.19 175 LEU A N 1
ATOM 1350 C CA . LEU A 1 175 ? 0.081 -5.083 7.676 1.00 97.19 175 LEU A CA 1
ATOM 1351 C C . LEU A 1 175 ? 1.223 -5.006 6.677 1.00 97.19 175 LEU A C 1
ATOM 1353 O O . LEU A 1 175 ? 1.151 -5.649 5.631 1.00 97.19 175 LEU A O 1
ATOM 1357 N N . ASP A 1 176 ? 2.259 -4.269 7.033 1.00 97.94 176 ASP A N 1
ATOM 1358 C CA . ASP A 1 176 ? 3.497 -4.211 6.280 1.00 97.94 176 ASP A CA 1
ATOM 1359 C C . ASP A 1 176 ? 4.681 -4.121 7.244 1.00 97.94 176 ASP A C 1
ATOM 1361 O O . ASP A 1 176 ? 4.542 -3.662 8.387 1.00 97.94 176 ASP A O 1
ATOM 1365 N N . VAL A 1 177 ? 5.831 -4.611 6.793 1.00 96.75 177 VAL A N 1
ATOM 1366 C CA . VAL A 1 177 ? 7.066 -4.625 7.570 1.00 96.75 177 VAL A CA 1
ATOM 1367 C C . VAL A 1 177 ? 8.254 -4.388 6.653 1.00 96.75 177 VAL A C 1
ATOM 1369 O O . VAL A 1 177 ? 8.387 -5.056 5.633 1.00 96.75 177 VAL A O 1
ATOM 1372 N N . GLU A 1 178 ? 9.141 -3.494 7.070 1.00 96.25 178 GLU A N 1
ATOM 1373 C CA . GLU A 1 178 ? 10.430 -3.251 6.426 1.00 96.25 178 GLU A CA 1
ATOM 1374 C C . GLU A 1 178 ? 11.462 -2.969 7.521 1.00 96.25 178 GLU A C 1
ATOM 1376 O O . GLU A 1 178 ? 11.154 -2.326 8.525 1.00 96.25 178 GLU A O 1
ATOM 1381 N N . GLU A 1 179 ? 12.667 -3.533 7.395 1.00 93.69 179 GLU A N 1
ATOM 1382 C CA . GLU A 1 179 ? 13.767 -3.342 8.365 1.00 93.69 179 GLU A CA 1
ATOM 1383 C C . GLU A 1 179 ? 13.367 -3.623 9.839 1.00 93.69 179 GLU A C 1
ATOM 1385 O O . GLU A 1 179 ? 13.883 -3.030 10.787 1.00 93.69 179 GLU A O 1
ATOM 1390 N N . GLY A 1 180 ? 12.424 -4.551 10.050 1.00 95.25 180 GLY A N 1
ATOM 1391 C CA . GLY A 1 180 ? 11.922 -4.930 11.378 1.00 95.25 180 GLY A CA 1
ATOM 1392 C C . GLY A 1 180 ? 10.945 -3.932 12.015 1.00 95.25 180 GLY A C 1
ATOM 1393 O O . GLY A 1 180 ? 10.579 -4.113 13.181 1.00 95.25 180 GLY A O 1
ATOM 1394 N N . ARG A 1 181 ? 10.509 -2.911 11.268 1.00 97.69 181 ARG A N 1
ATOM 1395 C CA . ARG A 1 181 ? 9.495 -1.929 11.664 1.00 97.69 181 ARG A CA 1
ATOM 1396 C C . ARG A 1 181 ? 8.156 -2.268 11.040 1.00 97.69 181 ARG A C 1
ATOM 1398 O O . ARG A 1 181 ? 8.071 -2.519 9.846 1.00 97.69 181 ARG A O 1
ATOM 1405 N N . TYR A 1 182 ? 7.121 -2.288 11.869 1.00 98.25 182 TYR A N 1
ATOM 1406 C CA . TYR A 1 182 ? 5.784 -2.733 11.502 1.00 98.25 182 TYR A CA 1
ATOM 1407 C C . TYR A 1 182 ? 4.815 -1.551 11.463 1.00 98.25 182 TYR A C 1
ATOM 1409 O O . TYR A 1 182 ? 4.742 -0.761 12.411 1.00 98.25 182 TYR A O 1
ATOM 1417 N N . GLY A 1 183 ? 4.020 -1.495 10.397 1.00 98.25 183 GLY A N 1
ATOM 1418 C CA . GLY A 1 183 ? 2.867 -0.612 10.247 1.00 98.25 183 GLY A CA 1
ATOM 1419 C C . GLY A 1 183 ? 1.622 -1.434 9.938 1.00 98.25 183 GLY A C 1
ATOM 1420 O O . GLY A 1 183 ? 1.671 -2.371 9.140 1.00 98.25 183 GLY A O 1
ATOM 1421 N N . ALA A 1 184 ? 0.501 -1.129 10.586 1.00 98.38 184 ALA A N 1
ATOM 1422 C CA . ALA A 1 184 ? -0.725 -1.887 10.381 1.00 98.38 184 ALA A CA 1
ATOM 1423 C C . ALA A 1 184 ? -1.997 -1.085 10.658 1.00 98.38 184 ALA A C 1
ATOM 1425 O O . ALA A 1 184 ? -2.024 -0.150 11.458 1.00 98.38 184 ALA A O 1
ATOM 1426 N N . ILE A 1 185 ? -3.069 -1.512 9.990 1.00 98.50 185 ILE A N 1
ATOM 1427 C CA . ILE A 1 185 ? -4.435 -1.024 10.171 1.00 98.50 185 ILE A CA 1
ATOM 1428 C C . ILE A 1 185 ? -5.285 -2.210 10.611 1.00 98.50 185 ILE A C 1
ATOM 1430 O O . ILE A 1 185 ? -5.256 -3.278 9.992 1.00 98.50 185 ILE A O 1
ATOM 1434 N N . TRP A 1 186 ? -6.072 -2.009 11.657 1.00 98.50 186 TRP A N 1
ATOM 1435 C CA . TRP A 1 186 ? -7.051 -2.951 12.170 1.00 98.50 186 TRP A CA 1
ATOM 1436 C C . TRP A 1 186 ? -8.451 -2.407 11.952 1.00 98.50 186 TRP A C 1
ATOM 1438 O O . TRP A 1 186 ? -8.693 -1.219 12.161 1.00 98.50 186 TRP A O 1
ATOM 1448 N N . ALA A 1 187 ? -9.378 -3.290 11.611 1.00 97.44 187 ALA A N 1
ATOM 1449 C CA . ALA A 1 187 ? -10.800 -2.991 11.575 1.00 97.44 187 ALA A CA 1
ATOM 1450 C C . ALA A 1 187 ? -11.536 -3.940 12.518 1.00 97.44 187 ALA A C 1
ATOM 1452 O O . ALA A 1 187 ? -11.103 -5.076 12.738 1.00 97.44 187 ALA A O 1
ATOM 1453 N N . ARG A 1 188 ? -12.628 -3.460 13.104 1.00 95.00 188 ARG A N 1
ATOM 1454 C CA . ARG A 1 188 ? -13.511 -4.296 13.910 1.00 95.00 188 ARG A CA 1
ATOM 1455 C C . ARG A 1 188 ? -14.414 -5.109 12.985 1.00 95.00 188 ARG A C 1
ATOM 1457 O O . ARG A 1 188 ? -15.030 -4.529 12.093 1.00 95.00 188 ARG A O 1
ATOM 1464 N N . SER A 1 189 ? -14.448 -6.423 13.195 1.00 76.81 189 SER A N 1
ATOM 1465 C CA . SER A 1 189 ? -15.410 -7.337 12.562 1.00 76.81 189 SER A CA 1
ATOM 1466 C C . SER A 1 189 ? -16.740 -7.339 13.298 1.00 76.81 189 SER A C 1
ATOM 1468 O O . SER A 1 189 ? -16.685 -7.251 14.549 1.00 76.81 189 SER A O 1
#

Foldseek 3Di:
DAWQADPVRVVVVQVVLVVVQWHWQEKEWEEALRGIIIDTDIDNDDFDKDWDWFDWPVRVVVVQVVQVVVQWDWRYKEWYHAPVTIIMTTMTTRDDFDKDKDPFAAPVRVVVVQVVQVVVQKDWPAWYQYHPRTIMTMIGHHPPFDKDKDWQAAPVRVVVCQVVVVVVQWDWPYWYDDPRIIITMITHD

Solvent-accessible surface area (backbone atoms only — not comparable to full-atom values): 10062 Å² total; per-residue (Å²): 119,51,66,83,22,42,66,71,55,42,52,54,52,48,53,53,39,44,74,74,55,28,44,73,64,39,51,44,54,44,50,42,79,91,68,28,35,31,34,37,34,70,43,80,62,88,74,61,71,52,73,54,64,81,25,42,66,67,56,43,54,52,52,50,54,58,37,44,79,70,47,29,38,83,69,28,56,27,36,21,27,35,73,93,49,47,27,33,36,42,27,31,33,58,49,88,82,70,69,51,75,50,74,68,27,46,66,67,54,44,51,52,49,49,54,53,41,44,76,70,48,28,38,77,80,42,55,24,25,21,47,84,63,13,39,32,36,32,37,29,69,54,85,79,72,60,67,50,76,53,63,85,23,42,67,69,51,47,52,54,49,50,57,59,34,44,81,72,44,30,44,78,77,37,73,27,67,35,99,68,32,30,26,37,34,29,36,56,115

Nearest PDB structures (foldseek):
  7tpu-assembly1_A  TM=5.863E-01  e=8.245E-09  Fusarium vanettenii
  7yrj-assembly1_B  TM=7.077E-01  e=6.190E+00  Homo sapiens
  3cjt-assembly8_O  TM=8.487E-01  e=9.083E+00  unclassified
  2nxj-assembly2_B  TM=8.026E-01  e=9.083E+00  Thermus thermophilus HB8
  6vz8-assembly1_R  TM=2.693E-01  e=5.259E-01  Arabidopsis thaliana

Radius of gyration: 16.17 Å; Cα contacts (8 Å, |Δi|>4): 396; chains: 1; bounding box: 36×33×42 Å

Sequence (189 aa):
MDQGMRSNGYQNRFNARVADGYRPTSVSASGSGNAAVFAAIFEKVPGKFTARHNLNADQFAAANAANARRGYMLTALNAYGTVNDPRYIAVWTQAPGTWTVTTALSPQEHHQEFLTRTSNGEKPSLITVGPGNTYTAVWVKDDGSMWREFTDMSSAGYQNRFNTLKDRGFLPVKLDVEEGRYGAIWARS

pLDDT: mean 96.72, std 3.32, range [76.81, 98.75]

Secondary structure (DSSP, 8-state):
-EEEEEHHHHHHHHHHHHHTT-EEEEEEEES-TTT-EEEEEEE---S-EEEEEEE-HHHHHHHHHHHHTTTEEEEEEEEEEETTEEEEEEEEEE--S-EEEEEEE-HHHHHHHHHHHHHTTEEEEEEEEETTTEEEEEEEE--S--EEEEEEE-HHHHHHHHHHHHTTTEEEEEEEEETTEEEEEEEE-